Protein AF-A0A1F6ZBA6-F1 (afdb_monomer_lite)

Sequence (208 aa):
MNKCVISIFTILFILVTFATPHIEAQAGGYERKLYIDPQIPEFFEERESVRIIVELIDESGIVLEGTKEERREQLNKIDDWFKPEVDKIVSNYESDEGIDITKKRSRGFGAIVTEEGFWKLANDSRISAIHYDAPTYGLNNLTSEEINTTTNVTYVSNEISAEPVEFVSDPKTSKTLITIIIPVVLLILIILIIIVIKLTKTRESKKR

Structure (mmCIF, N/CA/C/O backbone):
data_AF-A0A1F6ZBA6-F1
#
_entry.id   AF-A0A1F6Z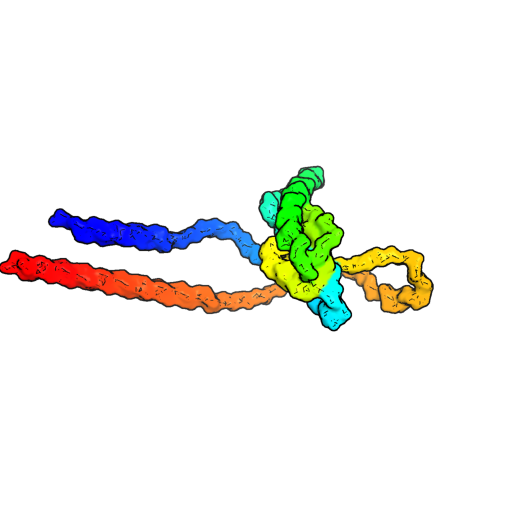BA6-F1
#
loop_
_atom_site.group_PDB
_atom_site.id
_atom_site.type_symbol
_atom_site.label_atom_id
_atom_site.label_alt_id
_atom_site.label_comp_id
_atom_site.label_asym_id
_atom_site.label_entity_id
_atom_site.label_seq_id
_atom_site.pdbx_PDB_ins_code
_atom_site.Cartn_x
_atom_site.Cartn_y
_atom_site.Cartn_z
_atom_site.occupancy
_atom_site.B_iso_or_equiv
_atom_site.auth_seq_id
_atom_site.auth_comp_id
_atom_site.auth_asym_id
_atom_site.auth_atom_id
_atom_site.pdbx_PDB_model_num
ATOM 1 N N . MET A 1 1 ? -15.152 -48.897 41.895 1.00 48.44 1 MET A N 1
ATOM 2 C CA . MET A 1 1 ? -15.492 -47.619 41.235 1.00 48.44 1 MET A CA 1
ATOM 3 C C . MET A 1 1 ? -14.353 -46.632 41.472 1.00 48.44 1 MET A C 1
ATOM 5 O O . MET A 1 1 ? -13.913 -46.563 42.601 1.00 48.44 1 MET A O 1
ATOM 9 N N . ASN A 1 2 ? -13.776 -45.873 40.539 1.00 47.53 2 ASN A N 1
ATOM 10 C CA . ASN A 1 2 ? -13.844 -45.862 39.076 1.00 47.53 2 ASN A CA 1
ATOM 11 C C . ASN A 1 2 ? -12.687 -44.978 38.523 1.00 47.53 2 ASN A C 1
ATOM 13 O O . ASN A 1 2 ? -12.921 -44.019 37.798 1.00 47.53 2 ASN A O 1
ATOM 17 N N . LYS A 1 3 ? -11.414 -45.296 38.832 1.00 48.28 3 LYS A N 1
ATOM 18 C CA . LYS A 1 3 ? -10.244 -44.570 38.264 1.00 48.28 3 LYS A CA 1
ATOM 19 C C . LYS A 1 3 ? -10.228 -44.566 36.722 1.00 48.28 3 LYS A C 1
ATOM 21 O O . LYS A 1 3 ? -9.737 -43.638 36.101 1.00 48.28 3 LYS A O 1
ATOM 26 N N . CYS A 1 4 ? -10.833 -45.586 36.112 1.00 51.44 4 CYS A N 1
ATOM 27 C CA . CYS A 1 4 ? -10.943 -45.733 34.661 1.00 51.44 4 CYS A CA 1
ATOM 28 C C . CYS A 1 4 ? -12.050 -44.853 34.041 1.00 51.44 4 CYS A C 1
ATOM 30 O O . CYS A 1 4 ? -11.907 -44.423 32.907 1.00 51.44 4 CYS A O 1
ATOM 32 N N . VAL A 1 5 ? -13.117 -44.526 34.784 1.00 53.97 5 VAL A N 1
ATOM 33 C CA . VAL A 1 5 ? -14.186 -43.636 34.280 1.00 53.97 5 VAL A CA 1
ATOM 34 C C . VAL A 1 5 ? -13.742 -42.178 34.356 1.00 53.97 5 VAL A C 1
ATOM 36 O O . VAL A 1 5 ? -13.960 -41.430 33.413 1.00 53.97 5 VAL A O 1
ATOM 39 N N . ILE A 1 6 ? -13.023 -41.802 35.420 1.00 56.31 6 ILE A N 1
ATOM 40 C CA . ILE A 1 6 ? -12.463 -40.450 35.571 1.00 56.31 6 ILE A CA 1
ATOM 41 C C . ILE A 1 6 ? -11.480 -40.134 34.428 1.00 56.31 6 ILE A C 1
ATOM 43 O O . ILE A 1 6 ? -11.520 -39.038 33.883 1.00 56.31 6 ILE A O 1
ATOM 47 N N . SER A 1 7 ? -10.676 -41.115 33.994 1.00 55.25 7 SER A N 1
ATOM 48 C CA . SER A 1 7 ? -9.716 -40.941 32.890 1.00 55.25 7 SER A CA 1
ATOM 49 C C . SER A 1 7 ? -10.358 -40.783 31.505 1.00 55.25 7 SER A C 1
ATOM 51 O O . SER A 1 7 ? -9.734 -40.213 30.618 1.00 55.25 7 SER A O 1
ATOM 53 N N . ILE A 1 8 ? -11.568 -41.307 31.288 1.00 58.75 8 ILE A N 1
ATOM 54 C CA . ILE A 1 8 ? -12.285 -41.152 30.011 1.00 58.75 8 ILE A CA 1
ATOM 55 C C . ILE A 1 8 ? -12.957 -39.777 29.955 1.00 58.75 8 ILE A C 1
ATOM 57 O O . ILE A 1 8 ? -12.926 -39.121 28.918 1.00 58.75 8 ILE A O 1
ATOM 61 N N . PHE A 1 9 ? -13.495 -39.302 31.083 1.00 55.28 9 PHE A N 1
ATOM 62 C CA . PHE A 1 9 ? -14.093 -37.969 31.168 1.00 55.28 9 PHE A CA 1
ATOM 63 C C . PHE A 1 9 ? -13.067 -36.844 30.980 1.00 55.28 9 PHE A C 1
ATOM 65 O O . PHE A 1 9 ? -13.390 -35.851 30.337 1.00 55.28 9 PHE A O 1
ATOM 72 N N . THR A 1 10 ? -11.828 -36.997 31.459 1.00 59.16 10 THR A N 1
ATOM 73 C CA . THR A 1 10 ? -10.775 -35.989 31.241 1.00 59.16 10 THR A CA 1
ATOM 74 C C . THR A 1 10 ? -10.314 -35.914 29.786 1.00 59.16 10 THR A C 1
ATOM 76 O O . THR A 1 10 ? -10.112 -34.817 29.276 1.00 59.16 10 THR A O 1
ATOM 79 N N . ILE A 1 11 ? -10.209 -37.047 29.085 1.00 59.22 11 ILE A N 1
ATOM 80 C CA . ILE A 1 11 ? -9.875 -37.061 27.648 1.00 59.22 11 ILE A CA 1
ATOM 81 C C . ILE A 1 11 ? -11.017 -36.443 26.825 1.00 59.22 11 ILE A C 1
ATOM 83 O O . ILE A 1 11 ? -10.762 -35.687 25.890 1.00 59.22 11 ILE A O 1
ATOM 87 N N . LEU A 1 12 ? -12.273 -36.700 27.208 1.00 52.28 12 LEU A N 1
ATOM 88 C CA . LEU A 1 12 ? -13.437 -36.106 26.551 1.00 52.28 12 LEU A CA 1
ATOM 89 C C . LEU A 1 12 ? -13.502 -34.583 26.760 1.00 52.28 12 LEU A C 1
ATOM 91 O O . LEU A 1 12 ? -13.836 -33.858 25.830 1.00 52.28 12 LEU A O 1
ATOM 95 N N . PHE A 1 13 ? -13.131 -34.087 27.945 1.00 54.47 13 PHE A N 1
ATOM 96 C CA . PHE A 1 13 ? -13.122 -32.649 28.238 1.00 54.47 13 PHE A CA 1
ATOM 97 C C . PHE A 1 13 ? -12.059 -31.892 27.423 1.00 54.47 13 PHE A C 1
ATOM 99 O O . PHE A 1 13 ? -12.339 -30.806 26.926 1.00 54.47 13 PHE A O 1
ATOM 106 N N . ILE A 1 14 ? -10.881 -32.496 27.207 1.00 57.09 14 ILE A N 1
ATOM 107 C CA . ILE A 1 14 ? -9.821 -31.922 26.357 1.00 57.09 14 ILE A CA 1
ATOM 108 C C . ILE A 1 14 ? -10.264 -31.884 24.884 1.00 57.09 14 ILE A C 1
ATOM 110 O O . ILE A 1 14 ? -10.014 -30.903 24.188 1.00 57.09 14 ILE A O 1
ATOM 114 N N . LEU A 1 15 ? -10.976 -32.910 24.407 1.00 49.94 15 LEU A N 1
ATOM 115 C CA . LEU A 1 15 ? -11.507 -32.944 23.039 1.00 49.94 15 LEU A CA 1
ATOM 116 C C . LEU A 1 15 ? -12.603 -31.896 22.791 1.00 49.94 15 LEU A C 1
ATOM 118 O O . LEU A 1 15 ? -12.653 -31.324 21.706 1.00 49.94 15 LEU A O 1
ATOM 122 N N . VAL A 1 16 ? -13.443 -31.598 23.788 1.00 53.31 16 VAL A N 1
ATOM 123 C CA . VAL A 1 16 ? -14.488 -30.565 23.663 1.00 53.31 16 VAL A CA 1
ATOM 124 C C . VAL A 1 16 ? -13.890 -29.152 23.622 1.00 53.31 16 VAL A C 1
ATOM 126 O O . VAL A 1 16 ? -14.398 -28.314 22.882 1.00 53.31 16 VAL A O 1
ATOM 129 N N . THR A 1 17 ? -12.774 -28.886 24.313 1.00 53.50 17 THR A N 1
ATOM 130 C CA . THR A 1 17 ? -12.103 -27.569 24.250 1.00 53.50 17 THR A CA 1
ATOM 131 C C . THR A 1 17 ? -11.435 -27.259 22.908 1.00 53.50 17 THR A C 1
ATOM 133 O O . THR A 1 17 ? -11.277 -26.089 22.582 1.00 53.50 17 THR A O 1
ATOM 136 N N . PHE A 1 18 ? -11.085 -28.266 22.099 1.00 50.34 18 PHE A N 1
ATOM 137 C CA . PHE A 1 18 ? -10.576 -28.045 20.733 1.00 50.34 18 PHE A CA 1
ATOM 138 C C . PHE A 1 18 ? -11.683 -27.992 19.667 1.00 50.34 18 PHE A C 1
ATOM 140 O O . PHE A 1 18 ? -11.401 -27.689 18.511 1.00 50.34 18 PHE A O 1
ATOM 147 N N . ALA A 1 19 ? -12.934 -28.283 20.037 1.00 46.03 19 ALA A N 1
ATOM 148 C CA . ALA A 1 19 ? -14.072 -28.308 19.120 1.00 46.03 19 ALA A CA 1
ATOM 149 C C . ALA A 1 19 ? -14.971 -27.067 19.221 1.00 46.03 19 ALA A C 1
ATOM 151 O O . ALA A 1 19 ? -15.971 -26.989 18.509 1.00 46.03 19 ALA A O 1
ATOM 152 N N . THR A 1 20 ? -14.647 -26.091 20.074 1.00 51.50 20 THR A N 1
ATOM 153 C CA . THR A 1 20 ? -15.249 -24.763 19.952 1.00 51.50 20 THR A CA 1
ATOM 154 C C . THR A 1 20 ? -14.581 -24.063 18.771 1.00 51.50 20 THR A C 1
ATOM 156 O O . THR A 1 20 ? -13.400 -23.723 18.895 1.00 51.50 20 THR A O 1
ATOM 159 N N . PRO A 1 21 ? -15.268 -23.838 17.632 1.00 47.78 21 PRO A N 1
ATOM 160 C CA . PRO A 1 21 ? -14.765 -22.874 16.670 1.00 47.78 21 PRO A CA 1
ATOM 161 C C . PRO A 1 21 ? -14.582 -21.570 17.440 1.00 47.78 21 PRO A C 1
ATOM 163 O O . PRO A 1 21 ? -15.489 -21.136 18.156 1.00 47.78 21 PRO A O 1
ATOM 166 N N . HIS A 1 22 ? -13.389 -20.991 17.360 1.00 40.56 22 HIS A N 1
ATOM 167 C CA . HIS A 1 22 ? -13.183 -19.623 17.791 1.00 40.56 22 HIS A CA 1
ATOM 168 C C . HIS A 1 22 ? -14.201 -18.809 16.990 1.00 40.56 22 HIS A C 1
ATOM 170 O O . HIS A 1 22 ? -14.081 -18.689 15.773 1.00 40.56 22 HIS A O 1
ATOM 176 N N . ILE A 1 23 ? -15.281 -18.370 17.638 1.00 44.50 23 ILE A N 1
ATOM 177 C CA . ILE A 1 23 ? -16.206 -17.422 17.034 1.00 44.50 23 ILE A CA 1
ATOM 178 C C . ILE A 1 23 ? -15.420 -16.116 17.025 1.00 44.50 23 ILE A C 1
ATOM 180 O O . ILE A 1 23 ? -15.475 -15.338 17.976 1.00 44.50 23 ILE A O 1
ATOM 184 N N . GLU A 1 24 ? -14.592 -15.936 15.997 1.00 46.06 24 GLU A N 1
ATOM 185 C CA . GLU A 1 24 ? -14.208 -14.608 15.553 1.00 46.06 24 GLU A CA 1
ATOM 186 C C . GLU A 1 24 ? -15.516 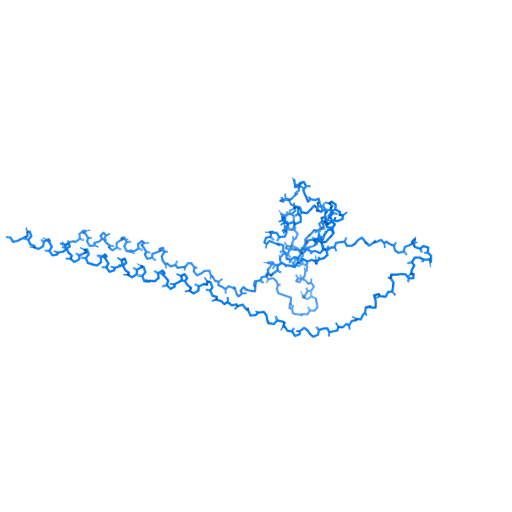-13.862 15.334 1.00 46.06 24 GLU A C 1
ATOM 188 O O . GLU A 1 24 ? -16.404 -14.318 14.605 1.00 46.06 24 GLU A O 1
ATOM 193 N N . ALA A 1 25 ? -15.674 -12.760 16.061 1.00 40.31 25 ALA A N 1
ATOM 194 C CA . ALA A 1 25 ? -16.747 -11.829 15.819 1.00 40.31 25 ALA A CA 1
ATOM 195 C C . ALA A 1 25 ? -16.717 -11.498 14.324 1.00 40.31 25 ALA A C 1
ATOM 197 O O . ALA A 1 25 ? -15.785 -10.852 13.850 1.00 40.31 25 ALA A O 1
ATOM 198 N N . GLN A 1 26 ? -17.717 -11.972 13.581 1.00 37.94 26 GLN A N 1
ATOM 199 C CA . GLN A 1 26 ? -17.967 -11.497 12.233 1.00 37.94 26 GLN A CA 1
ATOM 200 C C . GLN A 1 26 ? -18.427 -10.043 12.358 1.00 37.94 26 GLN A C 1
ATOM 202 O O . GLN A 1 26 ? -19.619 -9.742 12.383 1.00 37.94 26 GLN A O 1
ATOM 207 N N . ALA A 1 27 ? -17.461 -9.128 12.475 1.00 43.94 27 ALA A N 1
ATOM 208 C CA . ALA A 1 27 ? -17.619 -7.801 11.915 1.00 43.94 27 ALA A CA 1
ATOM 209 C C . ALA A 1 27 ? -18.015 -8.032 10.455 1.00 43.94 27 ALA A C 1
ATOM 211 O O . ALA A 1 27 ? -17.322 -8.774 9.762 1.00 43.94 27 ALA A O 1
ATOM 212 N N . GLY A 1 28 ? -19.173 -7.513 10.037 1.00 38.00 28 GLY A N 1
ATOM 213 C CA . GLY A 1 28 ? -19.717 -7.704 8.694 1.00 38.00 28 GLY A CA 1
ATOM 214 C C . GLY A 1 28 ? -18.658 -7.381 7.648 1.00 38.00 28 GLY A C 1
ATOM 215 O O . GLY A 1 28 ? -18.393 -6.215 7.360 1.00 38.00 28 GLY A O 1
ATOM 216 N N . GLY A 1 29 ? -18.004 -8.430 7.156 1.00 38.59 29 GLY A N 1
ATOM 217 C CA . GLY A 1 29 ? -16.864 -8.334 6.270 1.00 38.59 29 GLY A CA 1
ATOM 218 C C . GLY A 1 29 ? -17.376 -8.021 4.885 1.00 38.59 29 GLY A C 1
ATOM 219 O O . GLY A 1 29 ? -17.666 -8.929 4.112 1.00 38.59 29 GLY A O 1
ATOM 220 N N . TYR A 1 30 ? -17.501 -6.736 4.569 1.00 48.25 30 TYR A N 1
ATOM 221 C CA . TYR A 1 30 ? -17.354 -6.333 3.182 1.00 48.25 30 TYR A CA 1
ATOM 222 C C . TYR A 1 30 ? -15.959 -6.797 2.773 1.00 48.25 30 TYR A C 1
ATOM 224 O O . TYR A 1 30 ? -14.964 -6.281 3.285 1.00 48.25 30 TYR A O 1
ATOM 232 N N . GLU A 1 31 ? -15.891 -7.833 1.938 1.00 57.38 31 GLU A N 1
ATOM 233 C CA . GLU A 1 31 ? -14.649 -8.281 1.322 1.00 57.38 31 GLU A CA 1
ATOM 234 C C . GLU A 1 31 ? -14.100 -7.084 0.541 1.00 57.38 31 GLU A C 1
ATOM 236 O O . GLU A 1 31 ? -14.627 -6.706 -0.509 1.00 57.38 31 GLU A O 1
ATOM 241 N N . ARG A 1 32 ? -13.120 -6.387 1.128 1.00 68.88 32 ARG A N 1
ATOM 242 C CA . ARG A 1 32 ? -12.522 -5.213 0.499 1.00 68.88 32 ARG A CA 1
ATOM 243 C C . ARG A 1 32 ? -11.685 -5.721 -0.663 1.00 68.88 32 ARG A C 1
ATOM 245 O O . ARG A 1 32 ? -10.620 -6.296 -0.466 1.00 68.88 32 ARG A O 1
ATOM 252 N N . LYS A 1 33 ? -12.210 -5.552 -1.872 1.00 86.44 33 LYS A N 1
ATOM 253 C CA . LYS A 1 33 ? -11.527 -5.933 -3.101 1.00 86.44 33 LYS A CA 1
ATOM 254 C C . LYS A 1 33 ? -10.485 -4.871 -3.444 1.00 86.44 33 LYS A C 1
ATOM 256 O O . LYS A 1 33 ? -10.832 -3.697 -3.552 1.00 86.44 33 LYS A O 1
ATOM 261 N N . LEU A 1 34 ? -9.243 -5.305 -3.647 1.00 92.88 34 LEU A N 1
ATOM 262 C CA . LEU A 1 34 ? -8.176 -4.470 -4.189 1.00 92.88 34 LEU A CA 1
ATOM 263 C C . LEU A 1 34 ? -8.613 -3.864 -5.531 1.00 92.88 34 LEU A C 1
ATOM 265 O O . LEU A 1 34 ? -9.054 -4.585 -6.432 1.00 92.88 34 LEU A O 1
ATOM 269 N N . TYR A 1 35 ? -8.463 -2.549 -5.663 1.00 95.06 35 TYR A N 1
ATOM 270 C CA . TYR A 1 35 ? -8.621 -1.850 -6.933 1.00 95.06 35 TYR A CA 1
ATOM 271 C C . TYR A 1 35 ? -7.268 -1.712 -7.645 1.00 95.06 35 TYR A C 1
ATOM 273 O O . TYR A 1 35 ? -6.268 -1.347 -7.033 1.00 95.06 35 TYR A O 1
ATOM 281 N N . ILE A 1 36 ? -7.233 -1.9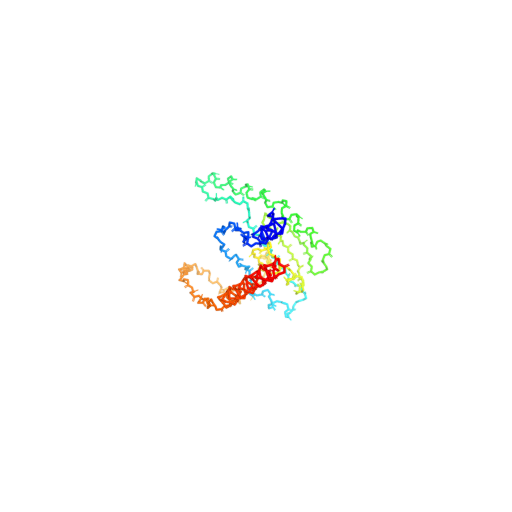82 -8.948 1.00 95.44 36 ILE A N 1
ATOM 282 C CA . ILE A 1 36 ? -6.049 -1.819 -9.797 1.00 95.44 36 ILE A CA 1
ATOM 283 C C . ILE A 1 36 ? -6.493 -1.101 -11.065 1.00 95.44 36 ILE A C 1
ATOM 285 O O . ILE A 1 36 ? -7.435 -1.555 -11.720 1.00 95.44 36 ILE A O 1
ATOM 289 N N . ASP A 1 37 ? -5.803 -0.021 -11.435 1.00 93.44 37 ASP A N 1
ATOM 290 C CA . ASP A 1 37 ? -6.028 0.611 -12.735 1.00 93.44 37 ASP A CA 1
ATOM 291 C C . ASP A 1 37 ? -5.692 -0.377 -13.870 1.00 93.44 37 ASP A C 1
ATOM 293 O O . ASP A 1 37 ? -4.561 -0.870 -13.947 1.00 93.44 37 ASP A O 1
ATOM 297 N N . PRO A 1 38 ? -6.637 -0.651 -14.790 1.00 91.88 38 PRO A N 1
ATOM 298 C CA . PRO A 1 38 ? -6.499 -1.725 -15.777 1.00 91.88 38 PRO A CA 1
ATOM 299 C C . PRO A 1 38 ? -5.371 -1.492 -16.789 1.00 91.88 38 PRO A C 1
ATOM 301 O O . PRO A 1 38 ? -4.921 -2.440 -17.418 1.00 91.88 38 PRO A O 1
ATOM 304 N N . GLN A 1 39 ? -4.895 -0.253 -16.925 1.00 91.62 39 GLN A N 1
ATOM 305 C CA . GLN A 1 39 ? -3.813 0.113 -17.841 1.00 91.62 39 GLN A CA 1
ATOM 306 C C . GLN A 1 39 ? -2.423 -0.248 -17.299 1.00 91.62 39 GLN A C 1
ATOM 308 O O . GLN A 1 39 ? -1.467 -0.314 -18.064 1.00 91.62 39 GLN A O 1
ATOM 313 N N . ILE A 1 40 ? -2.277 -0.465 -15.984 1.00 91.38 40 ILE A N 1
ATOM 314 C CA . ILE A 1 40 ? -0.961 -0.723 -15.381 1.00 91.38 40 ILE A CA 1
ATOM 315 C C . ILE A 1 40 ? -0.330 -2.014 -15.927 1.00 91.38 40 ILE A C 1
ATOM 317 O O . ILE A 1 40 ? 0.822 -1.937 -16.352 1.00 91.38 40 ILE A O 1
ATOM 321 N N . PRO A 1 41 ? -1.040 -3.164 -15.977 1.00 91.88 41 PRO A N 1
ATOM 322 C CA . PRO A 1 41 ? -0.500 -4.376 -16.591 1.00 91.88 41 PRO A CA 1
ATOM 323 C C . PRO A 1 41 ? -0.082 -4.174 -18.052 1.00 91.88 41 PRO A C 1
ATOM 325 O O . PRO A 1 41 ? 0.985 -4.633 -18.444 1.00 91.88 41 PRO A O 1
ATOM 328 N N . GLU A 1 42 ? -0.880 -3.437 -18.832 1.00 91.50 42 GLU A N 1
ATOM 329 C CA . GLU A 1 42 ? -0.604 -3.169 -20.251 1.00 91.50 42 GLU A CA 1
ATOM 330 C C . GLU A 1 42 ? 0.695 -2.368 -20.437 1.00 91.50 42 GLU A C 1
ATOM 332 O O . GLU A 1 42 ? 1.458 -2.613 -21.368 1.00 91.50 42 GLU A O 1
ATOM 337 N N . PHE A 1 43 ? 1.016 -1.447 -19.523 1.00 91.06 43 PHE A N 1
ATOM 338 C CA . PHE A 1 43 ? 2.250 -0.666 -19.623 1.00 91.06 43 PHE A CA 1
ATOM 339 C C . PHE A 1 43 ? 3.530 -1.492 -19.459 1.00 91.06 43 PHE A C 1
ATOM 341 O O . PHE A 1 43 ? 4.572 -1.054 -19.949 1.00 91.06 43 PHE A O 1
ATOM 348 N N . PHE A 1 44 ? 3.477 -2.663 -18.819 1.00 92.12 44 PHE A N 1
ATOM 349 C CA . PHE A 1 44 ? 4.645 -3.541 -18.703 1.00 92.12 44 PHE A CA 1
ATOM 350 C C . PHE A 1 44 ? 4.987 -4.268 -20.009 1.00 92.12 44 PHE A C 1
ATOM 352 O O . PHE A 1 44 ? 6.116 -4.725 -20.166 1.00 92.12 44 PHE A O 1
ATOM 359 N N . GLU A 1 45 ? 4.071 -4.312 -20.984 1.00 92.44 45 GLU A N 1
ATOM 360 C CA . GLU A 1 45 ? 4.375 -4.842 -22.320 1.00 92.44 45 GLU A CA 1
ATOM 361 C C . GLU A 1 45 ? 5.376 -3.951 -23.076 1.00 92.44 45 GLU A C 1
ATOM 363 O O . GLU A 1 45 ? 6.151 -4.431 -23.903 1.00 92.44 45 GLU A O 1
ATOM 368 N N . GLU A 1 46 ? 5.384 -2.649 -22.772 1.00 90.69 46 GLU A N 1
ATOM 369 C CA . GLU A 1 46 ? 6.199 -1.644 -23.463 1.00 90.69 46 GLU A CA 1
ATOM 370 C C . GLU A 1 46 ? 7.321 -1.055 -22.595 1.00 90.69 46 GLU A C 1
ATOM 372 O O . GLU A 1 46 ? 8.230 -0.402 -23.118 1.00 90.69 46 GLU A O 1
ATOM 377 N N . ARG A 1 47 ? 7.250 -1.210 -21.267 1.00 89.69 47 ARG A N 1
ATOM 378 C CA . ARG A 1 47 ? 8.123 -0.513 -20.312 1.00 89.69 47 ARG A CA 1
ATOM 379 C C . ARG A 1 47 ? 8.623 -1.459 -19.231 1.00 89.69 47 ARG A C 1
ATOM 381 O O . ARG A 1 47 ? 7.855 -2.195 -18.631 1.00 89.69 47 ARG A O 1
ATOM 388 N N . GLU A 1 48 ? 9.905 -1.340 -18.896 1.00 91.69 48 GLU A N 1
ATOM 389 C CA . GLU A 1 48 ? 10.519 -2.109 -17.801 1.00 91.69 48 GLU A CA 1
ATOM 390 C C . GLU A 1 48 ? 10.014 -1.678 -16.414 1.00 91.69 48 GLU A C 1
ATOM 392 O O . GLU A 1 48 ? 10.059 -2.452 -15.459 1.00 91.69 48 GLU A O 1
ATOM 397 N N . SER A 1 49 ? 9.538 -0.434 -16.289 1.00 93.81 49 SER A N 1
ATOM 398 C CA . SER A 1 49 ? 8.982 0.088 -15.043 1.00 93.81 49 SER A CA 1
ATOM 399 C C . SER A 1 49 ? 7.837 1.070 -15.270 1.00 93.81 49 SER A C 1
ATOM 401 O O . SER A 1 49 ? 7.764 1.775 -16.283 1.00 93.81 49 SER A O 1
ATOM 403 N N . VAL A 1 50 ? 6.931 1.126 -14.295 1.00 93.56 50 VAL A N 1
ATOM 404 C CA . VAL A 1 50 ? 5.720 1.947 -14.321 1.00 93.56 50 VAL A CA 1
ATOM 405 C C . VAL A 1 50 ? 5.622 2.738 -13.025 1.00 93.56 50 VAL A C 1
ATOM 407 O O . VAL A 1 50 ? 5.888 2.226 -11.939 1.00 93.56 50 VAL A O 1
ATOM 410 N N . ARG A 1 51 ? 5.237 4.013 -13.130 1.00 95.00 51 ARG A N 1
ATOM 411 C CA . ARG A 1 51 ? 4.976 4.848 -11.958 1.00 95.00 51 ARG A CA 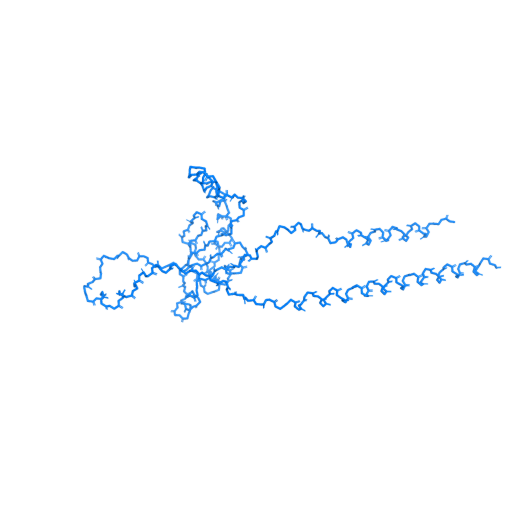1
ATOM 412 C C . ARG A 1 51 ? 3.541 4.655 -11.485 1.00 95.00 51 ARG A C 1
ATOM 414 O O . ARG A 1 51 ? 2.605 4.770 -12.276 1.00 95.00 51 ARG A O 1
ATOM 421 N N . ILE A 1 52 ? 3.383 4.408 -10.193 1.00 95.88 52 ILE A N 1
ATOM 422 C CA . ILE A 1 52 ? 2.102 4.126 -9.556 1.00 95.88 52 ILE A CA 1
ATOM 423 C C . ILE A 1 52 ? 1.916 4.936 -8.271 1.00 95.88 52 ILE A C 1
ATOM 425 O O . ILE A 1 52 ? 2.878 5.390 -7.644 1.00 95.88 52 ILE A O 1
ATOM 429 N N . ILE A 1 53 ? 0.661 5.078 -7.860 1.00 96.56 53 ILE A N 1
ATOM 430 C CA . ILE A 1 53 ? 0.248 5.528 -6.533 1.00 96.56 53 ILE A CA 1
ATOM 431 C C . ILE A 1 53 ? -0.418 4.348 -5.839 1.00 96.56 53 ILE A C 1
ATOM 433 O O . ILE A 1 53 ? -1.375 3.778 -6.349 1.00 96.56 53 ILE A O 1
ATOM 437 N N . VAL A 1 54 ? 0.079 4.012 -4.661 1.00 96.94 54 VAL A N 1
ATOM 438 C CA . VAL A 1 54 ? -0.469 2.988 -3.781 1.00 96.94 54 VAL A CA 1
ATOM 439 C C . VAL A 1 54 ? -1.279 3.672 -2.689 1.00 96.94 54 VAL A C 1
ATOM 441 O O . VAL A 1 54 ? -0.773 4.580 -2.022 1.00 96.94 54 VAL A O 1
ATOM 444 N N . GLU A 1 55 ? -2.510 3.215 -2.480 1.00 96.31 55 GLU A N 1
ATOM 445 C CA . GLU A 1 55 ? -3.356 3.595 -1.350 1.00 96.31 55 GLU A CA 1
ATOM 446 C C . GLU A 1 55 ? -3.500 2.435 -0.366 1.00 96.31 55 GLU A C 1
ATOM 448 O O . GLU A 1 55 ? -3.568 1.265 -0.743 1.00 96.31 55 GLU A O 1
ATOM 453 N N . LEU A 1 56 ? -3.537 2.766 0.920 1.00 95.75 56 LEU A N 1
ATOM 454 C CA . LEU A 1 56 ? -3.652 1.802 2.005 1.00 95.75 56 LEU A CA 1
ATOM 455 C C . LEU A 1 56 ? -5.102 1.643 2.459 1.00 95.75 56 LEU A C 1
ATOM 457 O O . LEU A 1 56 ? -5.956 2.510 2.249 1.00 95.75 56 LEU A O 1
ATOM 461 N N . ILE A 1 57 ? -5.385 0.519 3.103 1.00 93.44 57 ILE A N 1
ATOM 462 C CA . ILE A 1 57 ? -6.672 0.257 3.743 1.00 93.44 57 ILE A CA 1
ATOM 463 C C . ILE A 1 57 ? -6.827 1.150 4.985 1.00 93.44 57 ILE A C 1
ATOM 465 O O . ILE A 1 57 ? -5.937 1.227 5.828 1.00 93.44 57 ILE A O 1
ATOM 469 N N . ASP A 1 58 ? -7.985 1.806 5.113 1.00 92.50 58 ASP A N 1
ATOM 470 C CA . ASP A 1 58 ? -8.363 2.527 6.334 1.00 92.50 58 ASP A CA 1
ATOM 471 C C . ASP A 1 58 ? -8.910 1.553 7.388 1.00 92.50 58 ASP A C 1
ATOM 473 O O . ASP A 1 58 ? -10.000 0.982 7.235 1.00 92.50 58 ASP A O 1
ATOM 477 N N . GLU A 1 59 ? -8.142 1.363 8.456 1.00 92.56 59 GLU A N 1
ATOM 478 C CA . GLU A 1 59 ? -8.516 0.575 9.635 1.00 92.56 59 GLU A CA 1
ATOM 479 C C . GLU A 1 59 ? -8.604 1.441 10.901 1.00 92.56 59 GLU A C 1
ATOM 481 O O . GLU A 1 59 ? -8.677 0.920 12.013 1.00 92.56 59 GLU A O 1
ATOM 486 N N . SER A 1 60 ? -8.649 2.770 10.754 1.00 89.94 60 SER A N 1
ATOM 487 C CA . SER A 1 60 ? -8.710 3.707 11.884 1.00 89.94 60 SER A CA 1
ATOM 488 C C . SER A 1 60 ? -9.991 3.569 12.718 1.00 89.94 60 SER A C 1
ATOM 490 O O . SER A 1 60 ? -10.038 3.999 13.872 1.00 89.94 60 SER A O 1
ATOM 492 N N . GLY A 1 61 ? -11.052 3.001 12.132 1.00 90.50 61 GLY A N 1
ATOM 493 C CA . GLY A 1 61 ? -12.379 2.912 12.742 1.00 90.50 61 GLY A CA 1
ATOM 494 C C . GLY A 1 61 ? -13.082 4.267 12.889 1.00 90.50 61 GLY A C 1
ATOM 495 O O . GLY A 1 61 ? -14.108 4.351 13.566 1.00 90.50 61 GLY A O 1
ATOM 496 N N . ILE A 1 62 ? -12.545 5.333 12.285 1.00 87.12 62 ILE A N 1
ATOM 497 C CA . ILE A 1 62 ? -13.106 6.683 12.363 1.00 87.12 62 ILE A CA 1
ATOM 498 C C . ILE A 1 62 ? -14.200 6.828 11.305 1.00 87.12 62 ILE A C 1
ATOM 500 O O . ILE A 1 62 ? -13.945 6.765 10.105 1.00 87.12 62 ILE A O 1
ATOM 504 N N . VAL A 1 63 ? -15.429 7.067 11.754 1.00 90.94 63 VAL A N 1
ATOM 505 C CA . VAL A 1 63 ? -16.566 7.336 10.867 1.00 90.94 63 VAL A CA 1
ATOM 506 C C . VAL A 1 63 ? -16.695 8.845 10.655 1.00 90.94 63 VAL A C 1
ATOM 508 O O . VAL A 1 63 ? -16.637 9.616 11.614 1.00 90.94 63 VAL A O 1
ATOM 511 N N . LEU A 1 64 ? -16.850 9.271 9.398 1.00 89.06 64 LEU A N 1
ATOM 512 C CA . LEU A 1 64 ? -17.013 10.680 9.037 1.00 89.06 64 LEU A CA 1
ATOM 513 C C . LEU A 1 64 ? -18.465 11.134 9.233 1.00 89.06 64 LEU A C 1
ATOM 515 O O . LEU A 1 64 ? -19.302 10.970 8.346 1.00 89.06 64 LEU A O 1
ATOM 519 N N . GLU A 1 65 ? -18.757 11.749 10.375 1.00 91.00 65 GLU A N 1
ATOM 520 C CA . GLU A 1 65 ? -20.107 12.178 10.764 1.00 91.00 65 GLU A CA 1
ATOM 521 C C . GLU A 1 65 ? -20.115 13.583 11.379 1.00 91.00 65 GLU A C 1
ATOM 523 O O . GLU A 1 65 ? -19.085 14.105 11.800 1.00 91.00 65 GLU A O 1
ATOM 528 N N . GLY A 1 66 ? -21.298 14.203 11.431 1.00 93.12 66 GLY A N 1
ATOM 529 C CA . GLY A 1 66 ? -21.495 15.528 12.023 1.00 93.12 66 GLY A CA 1
ATOM 530 C C . GLY A 1 66 ? -21.362 16.689 11.033 1.00 93.12 66 GLY A C 1
ATOM 531 O O . GLY A 1 66 ? -21.579 16.543 9.819 1.00 93.12 66 GLY A O 1
ATOM 532 N N . THR A 1 67 ? -21.055 17.858 11.588 1.00 95.81 67 THR A N 1
ATOM 533 C CA . THR A 1 67 ? -20.841 19.142 10.908 1.00 95.81 67 THR A CA 1
ATOM 534 C C . THR A 1 67 ? -19.563 19.142 10.063 1.00 95.81 67 THR A C 1
ATOM 536 O O . THR A 1 67 ? -18.745 18.223 10.111 1.00 95.81 67 THR A O 1
ATOM 539 N N . LYS A 1 68 ? -19.374 20.181 9.243 1.00 94.62 68 LYS A N 1
ATOM 540 C CA . LYS A 1 68 ? -18.192 20.310 8.377 1.00 94.62 68 LYS A CA 1
ATOM 541 C C . LYS A 1 68 ? -16.897 20.366 9.194 1.00 94.62 68 LYS A C 1
ATOM 543 O O . LYS A 1 68 ? -15.896 19.767 8.807 1.00 94.62 68 LYS A O 1
ATOM 548 N N . GLU A 1 69 ? -16.924 21.091 10.303 1.00 95.25 69 GLU A N 1
ATOM 549 C CA . GLU A 1 69 ? -15.803 21.286 11.214 1.00 95.25 69 GLU A CA 1
ATOM 550 C C . GLU A 1 69 ? -15.434 19.969 11.909 1.00 95.25 69 GLU A C 1
ATOM 552 O O . GLU A 1 69 ? -14.266 19.583 11.892 1.00 95.25 69 GLU A O 1
ATOM 557 N N . GLU A 1 70 ? -16.427 19.223 12.402 1.00 92.06 70 GLU A N 1
ATOM 558 C CA . GLU A 1 70 ? -16.226 17.903 13.020 1.00 92.06 70 GLU A CA 1
ATOM 559 C C . GLU A 1 70 ? -15.638 16.894 12.027 1.00 92.06 70 GLU A C 1
ATOM 561 O O . GLU A 1 70 ? -14.654 16.218 12.336 1.00 92.06 70 GLU A O 1
ATOM 566 N N . ARG A 1 71 ? -16.156 16.849 10.792 1.00 92.12 71 ARG A N 1
ATOM 567 C CA . ARG A 1 71 ? -15.598 15.983 9.740 1.00 92.12 71 ARG A CA 1
ATOM 568 C C . ARG A 1 71 ? -14.166 16.348 9.377 1.00 92.12 71 ARG A C 1
ATOM 570 O O . ARG A 1 71 ? -13.360 15.467 9.096 1.00 92.12 71 ARG A O 1
ATOM 577 N N . ARG A 1 72 ? -13.820 17.638 9.381 1.00 93.75 72 ARG A N 1
ATOM 578 C CA . ARG A 1 72 ? -12.445 18.093 9.133 1.00 93.75 72 ARG A CA 1
ATOM 579 C C . ARG A 1 72 ? -11.499 17.644 10.247 1.00 93.75 72 ARG A C 1
ATOM 581 O O . ARG A 1 72 ? -10.381 17.230 9.953 1.00 93.75 72 ARG A O 1
ATOM 588 N N . GLU A 1 73 ? -11.930 17.694 11.504 1.00 94.62 73 GLU A N 1
ATOM 589 C CA . GLU A 1 73 ? -11.145 17.155 12.619 1.00 94.62 73 GLU A CA 1
ATOM 590 C C . GLU A 1 73 ? -10.996 15.631 12.539 1.00 94.62 73 GLU A C 1
ATOM 592 O O . GLU A 1 73 ? -9.906 15.113 12.773 1.00 94.62 73 GLU A O 1
ATOM 597 N N . GLN A 1 74 ? -12.057 14.909 12.168 1.00 92.75 74 GLN A N 1
ATOM 598 C CA . GLN A 1 74 ? -12.005 13.461 11.947 1.00 92.75 74 GLN A CA 1
ATOM 599 C C . GLN A 1 74 ? -11.041 13.093 10.811 1.00 92.75 74 GLN A C 1
ATOM 601 O O . GLN A 1 74 ? -10.230 12.189 10.982 1.00 92.75 74 GLN A O 1
ATOM 606 N N . LEU A 1 75 ? -11.055 13.829 9.695 1.00 92.31 75 LEU A N 1
ATOM 607 C CA . LEU A 1 75 ? -10.101 13.639 8.596 1.00 92.31 75 LEU A CA 1
ATOM 608 C C . LEU A 1 75 ? -8.651 13.847 9.041 1.00 92.31 75 LEU A C 1
ATOM 610 O O . LEU A 1 75 ? -7.801 13.031 8.705 1.00 92.31 75 LEU A O 1
ATOM 614 N N . ASN A 1 76 ? -8.372 14.881 9.839 1.00 94.56 76 ASN A N 1
ATOM 615 C CA . ASN A 1 76 ? -7.024 15.091 10.374 1.00 94.56 76 ASN A CA 1
ATOM 616 C C . ASN A 1 76 ? -6.575 13.914 11.256 1.00 94.56 76 ASN A C 1
ATOM 618 O O . ASN A 1 76 ? -5.427 13.494 11.170 1.00 94.56 76 ASN A O 1
ATOM 622 N N . LYS A 1 77 ? -7.479 13.353 12.073 1.00 93.19 77 LYS A N 1
ATOM 623 C CA . LYS A 1 77 ? -7.184 12.164 12.892 1.00 93.19 77 LYS A CA 1
ATOM 624 C C . LYS A 1 77 ? -6.908 10.927 12.036 1.00 93.19 77 LYS A C 1
ATOM 626 O O . LYS A 1 77 ? -6.012 10.162 12.375 1.00 93.19 77 LYS A O 1
ATOM 631 N N . ILE A 1 78 ? -7.651 10.744 10.943 1.00 92.50 78 ILE A N 1
ATOM 632 C CA . ILE A 1 78 ? -7.397 9.675 9.965 1.00 92.50 78 ILE A CA 1
ATOM 633 C C . ILE A 1 78 ? -6.004 9.853 9.352 1.00 92.50 78 ILE A C 1
ATOM 635 O O . ILE A 1 78 ? -5.209 8.918 9.346 1.00 92.50 78 ILE A O 1
ATOM 639 N N . ASP A 1 79 ? -5.672 11.060 8.894 1.00 92.94 79 ASP A N 1
ATOM 640 C CA . ASP A 1 79 ? -4.365 11.341 8.297 1.00 92.94 79 ASP A CA 1
ATOM 641 C C . ASP A 1 79 ? -3.216 11.152 9.309 1.00 92.94 79 ASP A C 1
ATOM 643 O O . ASP A 1 79 ? -2.151 10.647 8.956 1.00 92.94 79 ASP A O 1
ATOM 647 N N . ASP A 1 80 ? -3.423 11.509 10.580 1.00 95.12 80 ASP A N 1
ATOM 648 C CA . ASP A 1 80 ? -2.455 11.260 11.652 1.00 95.12 80 ASP A CA 1
ATOM 649 C C . ASP A 1 80 ? -2.287 9.767 11.962 1.00 95.12 80 ASP A C 1
ATOM 651 O O . ASP A 1 80 ? -1.169 9.334 12.244 1.00 95.12 80 ASP A O 1
ATOM 655 N N . TRP A 1 81 ? -3.362 8.979 11.870 1.00 95.81 81 TRP A N 1
ATOM 656 C CA . TRP A 1 81 ? -3.313 7.523 12.013 1.00 95.81 81 TRP A CA 1
ATOM 657 C C . TRP A 1 81 ? -2.531 6.861 10.871 1.00 95.81 81 TRP A C 1
ATOM 659 O O . TRP A 1 81 ? -1.729 5.964 11.121 1.00 95.81 81 TRP A O 1
ATOM 669 N N . PHE A 1 82 ? -2.690 7.339 9.632 1.00 95.75 82 PHE A N 1
ATOM 670 C CA . PHE A 1 82 ? -1.980 6.775 8.482 1.00 95.75 82 PHE A CA 1
ATOM 671 C C . PHE A 1 82 ? -0.470 7.026 8.504 1.00 95.75 82 PHE A C 1
ATOM 673 O O . PHE A 1 82 ? 0.272 6.192 7.993 1.00 95.75 82 PHE A O 1
ATOM 680 N N . LYS A 1 83 ? 0.015 8.140 9.072 1.00 94.50 83 LYS A N 1
ATOM 681 C CA . LYS A 1 83 ? 1.455 8.484 9.082 1.00 94.50 83 LYS A CA 1
ATOM 682 C C . LYS A 1 83 ? 2.366 7.318 9.512 1.00 94.50 83 LYS A C 1
ATOM 684 O O . LYS A 1 83 ? 3.221 6.932 8.713 1.00 94.50 83 LYS A O 1
ATOM 689 N N . PRO A 1 84 ? 2.206 6.732 10.717 1.00 96.25 84 PRO A N 1
ATOM 690 C CA . PRO A 1 84 ? 3.044 5.612 11.141 1.00 96.25 84 PRO A CA 1
ATOM 691 C C . PRO A 1 84 ? 2.817 4.335 10.317 1.00 96.25 84 PRO A C 1
ATOM 693 O O . PRO A 1 84 ? 3.761 3.569 10.126 1.00 96.25 84 PRO A O 1
ATOM 696 N N . GLU A 1 85 ? 1.607 4.097 9.801 1.00 95.69 85 GLU A N 1
ATOM 697 C CA . GLU A 1 85 ? 1.319 2.913 8.979 1.00 95.69 85 GLU A CA 1
ATOM 698 C C . GLU A 1 85 ? 1.978 2.998 7.598 1.00 95.69 85 GLU A C 1
ATOM 700 O O . GLU A 1 85 ? 2.576 2.026 7.136 1.00 95.69 85 GLU A O 1
ATOM 705 N N . VAL A 1 86 ? 1.968 4.177 6.969 1.00 96.12 86 VAL A N 1
ATOM 706 C CA . VAL A 1 86 ? 2.708 4.433 5.726 1.00 96.12 86 VAL A CA 1
ATOM 707 C C . VAL A 1 86 ? 4.198 4.198 5.946 1.00 96.12 86 VAL A C 1
ATOM 709 O O . VAL A 1 86 ? 4.824 3.504 5.148 1.00 96.12 86 VAL A O 1
ATOM 712 N N . ASP A 1 87 ? 4.768 4.721 7.034 1.00 96.06 87 ASP A N 1
ATOM 713 C CA . ASP A 1 87 ? 6.189 4.536 7.343 1.00 96.06 87 ASP A CA 1
ATOM 714 C C . ASP A 1 87 ? 6.559 3.060 7.522 1.00 96.06 87 ASP A C 1
ATOM 716 O O . ASP A 1 87 ? 7.575 2.608 6.993 1.00 96.06 87 ASP A O 1
ATOM 720 N N . LYS A 1 88 ? 5.711 2.300 8.219 1.00 95.31 88 LYS A N 1
ATOM 721 C CA . LYS A 1 88 ? 5.884 0.861 8.445 1.00 95.31 88 LYS A CA 1
ATOM 722 C C . LYS A 1 88 ? 5.777 0.040 7.162 1.00 95.31 88 LYS A C 1
ATOM 724 O O . LYS A 1 88 ? 6.474 -0.956 7.011 1.00 95.31 88 LYS A O 1
ATOM 729 N N . ILE A 1 89 ? 4.868 0.396 6.258 1.00 94.69 89 ILE A N 1
ATOM 730 C CA . ILE A 1 89 ? 4.715 -0.333 4.996 1.00 94.69 89 ILE A CA 1
ATOM 731 C C . ILE A 1 89 ? 5.869 -0.001 4.059 1.00 94.69 89 ILE A C 1
ATOM 733 O O . ILE A 1 89 ? 6.456 -0.913 3.488 1.00 94.69 89 ILE A O 1
ATOM 737 N N . VAL A 1 90 ? 6.233 1.276 3.942 1.00 95.69 90 VAL A N 1
ATOM 738 C CA . VAL A 1 90 ? 7.350 1.716 3.099 1.00 95.69 90 VAL A CA 1
ATOM 739 C C . VAL A 1 90 ? 8.656 1.044 3.521 1.00 95.69 90 VAL A C 1
ATOM 741 O O . VAL A 1 90 ? 9.368 0.538 2.658 1.00 95.69 90 VAL A O 1
ATOM 744 N N . SER A 1 91 ? 8.940 0.940 4.824 1.00 95.50 91 SER A N 1
ATOM 745 C CA . SER A 1 91 ? 10.165 0.288 5.305 1.00 95.50 91 SER A CA 1
ATOM 746 C C . SER A 1 91 ? 10.259 -1.202 4.951 1.00 95.50 91 SER A C 1
ATOM 748 O O . SER A 1 91 ? 11.364 -1.722 4.821 1.00 95.50 91 SER A O 1
ATOM 750 N N . ASN A 1 92 ? 9.132 -1.887 4.710 1.00 94.81 92 ASN A N 1
ATOM 751 C CA . ASN A 1 92 ? 9.138 -3.274 4.229 1.00 94.81 92 ASN A CA 1
ATOM 752 C C . ASN A 1 92 ? 9.635 -3.408 2.777 1.00 94.81 92 ASN A C 1
ATOM 754 O O . ASN A 1 92 ? 9.979 -4.516 2.365 1.00 94.81 92 ASN A O 1
ATOM 758 N N . TYR A 1 93 ? 9.657 -2.312 2.013 1.00 94.44 93 TYR A N 1
ATOM 759 C CA . TYR A 1 93 ? 10.023 -2.293 0.595 1.00 94.44 93 TYR A CA 1
ATOM 760 C C . TYR A 1 93 ? 11.285 -1.478 0.292 1.00 94.44 93 TYR A C 1
ATOM 762 O O . TYR A 1 93 ? 11.751 -1.505 -0.836 1.00 94.44 93 TYR A O 1
ATOM 770 N N . GLU A 1 94 ? 11.894 -0.800 1.273 1.00 89.62 94 GLU A N 1
ATOM 771 C CA . GLU A 1 94 ? 13.096 0.033 1.057 1.00 89.62 94 GLU A CA 1
ATOM 772 C C . GLU A 1 94 ? 14.307 -0.733 0.492 1.00 89.62 94 GLU A C 1
ATOM 774 O O . GLU A 1 94 ? 15.222 -0.123 -0.050 1.00 89.62 94 GLU A O 1
ATOM 779 N N . SER A 1 95 ? 14.345 -2.059 0.639 1.00 88.19 95 SER A N 1
ATOM 780 C CA . SER A 1 95 ? 15.412 -2.924 0.107 1.00 88.19 95 SER A CA 1
ATOM 781 C C . SER A 1 95 ? 14.961 -3.783 -1.078 1.00 88.19 95 SER A C 1
ATOM 783 O O . SER A 1 95 ? 15.644 -4.744 -1.425 1.00 88.19 95 SER A O 1
ATOM 785 N N . ASP A 1 96 ? 13.793 -3.500 -1.650 1.00 93.44 96 ASP A N 1
ATOM 786 C CA . ASP A 1 96 ? 13.235 -4.264 -2.759 1.00 93.44 96 ASP A CA 1
ATOM 787 C C . ASP A 1 96 ? 13.714 -3.707 -4.103 1.00 93.44 96 ASP A C 1
ATOM 789 O O . ASP A 1 96 ? 13.438 -2.561 -4.445 1.00 93.44 96 ASP A O 1
ATOM 793 N N . GLU A 1 97 ? 14.421 -4.522 -4.886 1.00 90.88 97 GLU A N 1
ATOM 794 C CA . GLU A 1 97 ? 14.948 -4.108 -6.194 1.00 90.88 97 GLU A CA 1
ATOM 795 C C . GLU A 1 97 ? 13.840 -3.824 -7.227 1.00 90.88 97 GLU A C 1
ATOM 797 O O . GLU A 1 97 ? 14.077 -3.108 -8.199 1.00 90.88 97 GLU A O 1
ATOM 802 N N . GLY A 1 98 ? 12.626 -4.349 -7.026 1.00 94.56 98 GLY A N 1
ATOM 803 C CA . GLY A 1 98 ? 11.482 -4.143 -7.913 1.00 94.56 98 GLY A CA 1
ATOM 804 C C . GLY A 1 98 ? 10.592 -2.956 -7.541 1.00 94.56 98 GLY A C 1
ATOM 805 O O . GLY A 1 98 ? 9.634 -2.683 -8.269 1.00 94.56 98 GLY A O 1
ATOM 806 N N . ILE A 1 99 ? 10.854 -2.269 -6.420 1.00 97.38 99 ILE A N 1
ATOM 807 C CA . ILE A 1 99 ? 9.995 -1.201 -5.889 1.00 97.38 99 ILE A CA 1
ATOM 808 C C . ILE A 1 99 ? 10.848 -0.021 -5.413 1.00 97.38 99 ILE A C 1
ATOM 810 O O . ILE A 1 99 ? 11.397 -0.032 -4.316 1.00 97.38 99 ILE A O 1
ATOM 814 N N . ASP A 1 100 ? 10.872 1.054 -6.198 1.00 96.06 100 ASP A N 1
ATOM 815 C CA . ASP A 1 100 ? 11.515 2.313 -5.821 1.00 96.06 100 ASP A CA 1
ATOM 816 C C . ASP A 1 100 ? 10.478 3.322 -5.307 1.00 96.06 100 ASP A C 1
ATOM 818 O O . ASP A 1 100 ? 9.622 3.819 -6.048 1.00 96.06 100 ASP A O 1
ATOM 822 N N . ILE A 1 101 ? 10.526 3.628 -4.011 1.00 95.44 101 ILE A N 1
ATOM 823 C CA . ILE A 1 101 ? 9.569 4.525 -3.358 1.00 95.44 101 ILE A CA 1
ATOM 824 C C . ILE A 1 101 ? 9.935 5.979 -3.662 1.00 95.44 101 ILE A C 1
ATOM 826 O O . ILE A 1 101 ? 10.903 6.528 -3.143 1.00 95.44 101 ILE A O 1
ATOM 830 N N . THR A 1 102 ? 9.088 6.658 -4.434 1.00 92.69 102 THR A N 1
ATOM 831 C CA . THR A 1 102 ? 9.349 8.041 -4.860 1.00 92.69 102 THR A CA 1
ATOM 832 C C . THR A 1 102 ? 8.879 9.078 -3.849 1.00 92.69 102 THR A C 1
ATOM 834 O O . THR A 1 102 ? 9.521 10.115 -3.668 1.00 92.69 102 THR A O 1
ATOM 837 N N . LYS A 1 103 ? 7.724 8.853 -3.206 1.00 92.25 103 LYS A N 1
ATOM 838 C CA . LYS A 1 103 ? 7.120 9.842 -2.302 1.00 92.25 103 LYS A CA 1
ATOM 839 C C . LYS A 1 103 ? 6.123 9.220 -1.329 1.00 92.25 103 LYS A C 1
ATOM 841 O O . LYS A 1 103 ? 5.176 8.569 -1.752 1.00 92.25 103 LYS A O 1
ATOM 846 N N . LYS A 1 104 ? 6.232 9.551 -0.041 1.00 94.38 104 LYS A N 1
ATOM 847 C CA . LYS A 1 104 ? 5.188 9.265 0.961 1.00 94.38 104 LYS A CA 1
ATOM 848 C C . LYS A 1 104 ? 4.001 10.227 0.809 1.00 94.38 104 LYS A C 1
ATOM 850 O O . LYS A 1 104 ? 4.186 11.428 0.592 1.00 94.38 104 LYS A O 1
ATOM 855 N N . ARG A 1 105 ? 2.778 9.709 0.906 1.00 92.56 105 ARG A N 1
ATOM 856 C CA . ARG A 1 105 ? 1.510 10.458 0.840 1.00 92.56 105 ARG A CA 1
ATOM 857 C C . ARG A 1 105 ? 0.722 10.259 2.139 1.00 92.56 105 ARG A C 1
ATOM 859 O O . ARG A 1 105 ? 1.091 9.441 2.971 1.00 92.56 105 ARG A O 1
ATOM 866 N N . SER A 1 106 ? -0.360 11.018 2.321 1.00 91.50 106 SER A N 1
ATOM 867 C CA . SER A 1 106 ? -1.175 10.951 3.544 1.00 91.50 106 SER A CA 1
ATOM 868 C C . SER A 1 106 ? -1.810 9.583 3.778 1.00 91.50 106 SER A C 1
ATOM 870 O O . SER A 1 106 ? -2.005 9.224 4.925 1.00 91.50 106 SER A O 1
ATOM 872 N N . ARG A 1 107 ? -2.120 8.826 2.718 1.00 93.69 107 ARG A N 1
ATOM 873 C CA . ARG A 1 107 ? -2.819 7.528 2.796 1.00 93.69 107 ARG A CA 1
ATOM 874 C C . ARG A 1 107 ? -2.109 6.406 2.041 1.00 93.69 107 ARG A C 1
ATOM 876 O O . ARG A 1 107 ? -2.735 5.440 1.623 1.00 93.69 107 ARG A O 1
ATOM 883 N N . GLY A 1 108 ? -0.810 6.560 1.808 1.00 95.94 108 GLY A N 1
ATOM 884 C CA . GLY A 1 108 ? -0.031 5.612 1.021 1.00 95.94 108 GLY A CA 1
ATOM 885 C C . GLY A 1 108 ? 1.236 6.236 0.464 1.00 95.94 108 GLY A C 1
ATOM 886 O O . GLY A 1 108 ? 1.856 7.079 1.114 1.00 95.94 108 GLY A O 1
ATOM 887 N N . PHE A 1 109 ? 1.645 5.839 -0.734 1.00 96.56 109 PHE A N 1
ATOM 888 C CA . PHE A 1 109 ? 2.911 6.278 -1.318 1.00 96.56 109 PHE A CA 1
ATOM 889 C C . PHE A 1 109 ? 2.905 6.171 -2.843 1.00 96.56 109 PHE A C 1
ATOM 891 O O . PHE A 1 109 ? 2.145 5.415 -3.429 1.00 96.56 109 PHE A O 1
ATOM 898 N N . GLY A 1 110 ? 3.743 6.967 -3.499 1.00 96.00 110 GLY A N 1
ATOM 899 C CA . GLY A 1 110 ? 4.079 6.794 -4.907 1.00 96.00 110 GLY A CA 1
ATOM 900 C C . GLY A 1 110 ? 5.318 5.920 -5.050 1.00 96.00 110 GLY A C 1
ATOM 901 O O . GLY A 1 110 ? 6.256 6.053 -4.259 1.00 96.00 110 GLY A O 1
ATOM 902 N N . ALA A 1 111 ? 5.347 5.079 -6.077 1.00 96.31 111 ALA A N 1
ATOM 903 C CA . ALA A 1 111 ? 6.471 4.202 -6.382 1.00 96.31 111 ALA A CA 1
ATOM 904 C C . ALA A 1 111 ? 6.702 4.094 -7.895 1.00 96.31 111 ALA A C 1
ATOM 906 O O . ALA A 1 111 ? 5.781 4.285 -8.688 1.00 96.31 111 ALA A O 1
ATOM 907 N N . ILE A 1 112 ? 7.935 3.798 -8.288 1.00 96.25 112 ILE A N 1
ATOM 908 C CA . ILE A 1 112 ? 8.274 3.270 -9.608 1.00 96.25 112 ILE A CA 1
ATOM 909 C C . ILE A 1 112 ? 8.513 1.780 -9.407 1.00 96.25 112 ILE A C 1
ATOM 911 O O . ILE A 1 112 ? 9.302 1.396 -8.549 1.00 96.25 112 ILE A O 1
ATOM 915 N N . VAL A 1 113 ? 7.799 0.947 -10.155 1.00 97.00 113 VAL A N 1
ATOM 916 C CA . VAL A 1 113 ? 7.810 -0.502 -9.947 1.00 97.00 113 VAL A CA 1
ATOM 917 C C . VAL A 1 113 ? 8.088 -1.247 -11.237 1.00 97.00 113 VAL A C 1
ATOM 919 O O . VAL A 1 113 ? 7.658 -0.812 -12.306 1.00 97.00 113 VAL A O 1
ATOM 922 N N . THR A 1 114 ? 8.792 -2.369 -11.129 1.00 97.56 114 THR A N 1
ATOM 923 C CA . THR A 1 114 ? 8.845 -3.395 -12.178 1.00 97.56 114 THR A CA 1
ATOM 924 C C . THR A 1 114 ? 7.567 -4.235 -12.147 1.00 97.56 114 THR A C 1
ATOM 926 O O . THR A 1 114 ? 6.766 -4.124 -11.215 1.00 97.56 114 THR A O 1
ATOM 929 N N . GLU A 1 115 ? 7.367 -5.104 -13.138 1.00 95.75 115 GLU A N 1
ATOM 930 C CA . GLU A 1 115 ? 6.217 -6.016 -13.150 1.00 95.75 115 GLU A CA 1
ATOM 931 C C . GLU A 1 115 ? 6.190 -6.917 -11.897 1.00 95.75 115 GLU A C 1
ATOM 933 O O . GLU A 1 115 ? 5.150 -7.079 -11.256 1.00 95.75 115 GLU A O 1
ATOM 938 N N . GLU A 1 116 ? 7.346 -7.451 -11.488 1.00 96.69 116 GLU A N 1
ATOM 939 C CA . GLU A 1 116 ? 7.470 -8.263 -10.272 1.00 96.69 116 GLU A CA 1
ATOM 940 C C . GLU A 1 116 ? 7.118 -7.455 -9.013 1.00 96.69 116 GLU A C 1
ATOM 942 O O . GLU A 1 116 ? 6.322 -7.905 -8.182 1.00 96.69 116 GLU A O 1
ATOM 947 N N . GLY A 1 117 ? 7.654 -6.236 -8.895 1.00 96.69 117 GLY A N 1
ATOM 948 C CA . GLY A 1 117 ? 7.350 -5.339 -7.780 1.00 96.69 117 GLY A CA 1
ATOM 949 C C . GLY A 1 117 ? 5.871 -4.952 -7.723 1.00 96.69 117 GLY A C 1
ATOM 950 O O . GLY A 1 117 ? 5.274 -4.918 -6.646 1.00 96.69 117 GLY A O 1
ATOM 951 N N . PHE A 1 118 ? 5.242 -4.736 -8.881 1.00 97.06 118 PHE A N 1
ATOM 952 C CA . PHE A 1 118 ? 3.811 -4.466 -8.984 1.00 97.06 118 PHE A CA 1
ATOM 953 C C . PHE A 1 118 ? 2.970 -5.626 -8.441 1.00 97.06 118 PHE A C 1
ATOM 955 O O . PHE A 1 118 ? 2.114 -5.407 -7.583 1.00 97.06 118 PHE A O 1
ATOM 962 N N . TRP A 1 119 ? 3.233 -6.863 -8.871 1.00 96.62 119 TRP A N 1
ATOM 963 C CA . TRP A 1 119 ? 2.493 -8.024 -8.369 1.00 96.62 119 TRP A CA 1
ATOM 964 C C . TRP A 1 119 ? 2.761 -8.298 -6.889 1.00 96.62 119 TRP A C 1
ATOM 966 O O . TRP A 1 119 ? 1.878 -8.787 -6.181 1.00 96.62 119 TRP A O 1
ATOM 976 N N . LYS A 1 120 ? 3.947 -7.948 -6.381 1.00 96.62 120 LYS A N 1
ATOM 977 C CA . LYS A 1 120 ? 4.238 -8.011 -4.946 1.00 96.62 120 LYS A CA 1
ATOM 978 C C . LYS A 1 120 ? 3.363 -7.047 -4.145 1.00 96.62 120 LYS A C 1
ATOM 980 O O . LYS A 1 120 ? 2.836 -7.442 -3.107 1.00 96.62 120 LYS A O 1
ATOM 985 N N . LEU A 1 121 ? 3.169 -5.822 -4.634 1.00 96.19 121 LEU A N 1
ATOM 986 C CA . LEU A 1 121 ? 2.249 -4.855 -4.031 1.00 96.19 121 LEU A CA 1
ATOM 987 C C . LEU A 1 121 ? 0.792 -5.312 -4.166 1.00 96.19 121 LEU A C 1
ATOM 989 O O . LEU A 1 121 ? 0.059 -5.302 -3.185 1.00 96.19 121 LEU A O 1
ATOM 993 N N . ALA A 1 122 ? 0.379 -5.792 -5.340 1.00 95.50 122 ALA A N 1
ATOM 994 C CA . ALA A 1 122 ? -0.985 -6.269 -5.570 1.00 95.50 122 ALA A CA 1
ATOM 995 C C . ALA A 1 122 ? -1.376 -7.472 -4.687 1.00 95.50 122 ALA A C 1
ATOM 997 O O . ALA A 1 122 ? -2.556 -7.718 -4.455 1.00 95.50 122 ALA A O 1
ATOM 998 N N . ASN A 1 123 ? -0.398 -8.220 -4.175 1.00 95.19 123 ASN A N 1
ATOM 999 C CA . ASN A 1 123 ? -0.629 -9.316 -3.236 1.00 95.19 123 ASN A CA 1
ATOM 1000 C C . ASN A 1 123 ? -0.550 -8.890 -1.758 1.00 95.19 123 ASN A C 1
ATOM 1002 O O . ASN A 1 123 ? -0.757 -9.724 -0.874 1.00 95.19 123 ASN A O 1
ATOM 1006 N N . ASP A 1 124 ? -0.247 -7.624 -1.460 1.00 94.81 124 ASP A N 1
ATOM 1007 C CA . ASP A 1 124 ? -0.221 -7.131 -0.088 1.00 94.81 124 ASP A CA 1
ATOM 1008 C C . ASP A 1 124 ? -1.634 -6.790 0.394 1.00 94.81 124 ASP A C 1
ATOM 1010 O O . ASP A 1 124 ? -2.289 -5.871 -0.099 1.00 94.81 124 ASP A O 1
ATOM 1014 N N . SER A 1 125 ? -2.090 -7.508 1.420 1.00 93.50 125 SER A N 1
ATOM 1015 C CA . SER A 1 125 ? -3.438 -7.362 1.970 1.00 93.50 125 SER A CA 1
ATOM 1016 C C . SER A 1 125 ? -3.708 -6.010 2.632 1.00 93.50 125 SER A C 1
ATOM 1018 O O . SER A 1 125 ? -4.841 -5.762 3.021 1.00 93.50 125 SER A O 1
ATOM 1020 N N . ARG A 1 126 ? -2.691 -5.164 2.834 1.00 95.06 126 ARG A N 1
ATOM 1021 C CA . ARG A 1 126 ? -2.815 -3.828 3.440 1.00 95.06 126 ARG A CA 1
ATOM 1022 C C . ARG A 1 126 ? -3.098 -2.745 2.398 1.00 95.06 126 ARG A C 1
ATOM 1024 O O . ARG A 1 126 ? -3.404 -1.611 2.771 1.00 95.06 126 ARG A O 1
ATOM 1031 N N . ILE A 1 127 ? -2.968 -3.069 1.112 1.00 95.62 127 ILE A N 1
ATOM 1032 C CA . ILE A 1 127 ? -3.184 -2.144 -0.001 1.00 95.62 127 ILE A CA 1
ATOM 1033 C C . ILE A 1 127 ? -4.657 -2.186 -0.410 1.00 95.62 127 ILE A C 1
ATOM 1035 O O . ILE A 1 127 ? -5.244 -3.251 -0.590 1.00 95.62 127 ILE A O 1
ATOM 1039 N N . SER A 1 128 ? -5.266 -1.009 -0.541 1.00 95.12 128 SER A N 1
ATOM 1040 C CA . SER A 1 128 ? -6.657 -0.853 -0.975 1.00 95.12 128 SER A CA 1
ATOM 1041 C C . SER A 1 128 ? -6.760 -0.599 -2.476 1.00 95.12 128 SER A C 1
ATOM 1043 O O . SER A 1 128 ? -7.674 -1.117 -3.124 1.00 95.12 128 SER A O 1
ATOM 1045 N N . ALA A 1 129 ? -5.821 0.169 -3.032 1.00 95.81 129 ALA A N 1
ATOM 1046 C CA . ALA A 1 129 ? -5.816 0.532 -4.439 1.00 95.81 129 ALA A CA 1
ATOM 1047 C C . ALA A 1 129 ? -4.405 0.774 -4.993 1.00 95.81 129 ALA A C 1
ATOM 1049 O O . ALA A 1 129 ? -3.510 1.237 -4.282 1.00 95.81 129 ALA A O 1
ATOM 1050 N N . ILE A 1 130 ? -4.227 0.498 -6.286 1.00 96.75 130 ILE A N 1
ATOM 1051 C CA . ILE A 1 130 ? -3.042 0.863 -7.065 1.00 96.75 130 ILE A CA 1
ATOM 1052 C C . ILE A 1 130 ? -3.489 1.629 -8.311 1.00 96.75 130 ILE A C 1
ATOM 1054 O O . ILE A 1 130 ? -4.164 1.083 -9.185 1.00 96.75 130 ILE A O 1
ATOM 1058 N N . HIS A 1 131 ? -3.082 2.891 -8.387 1.00 95.69 131 HIS A N 1
ATOM 1059 C CA . HIS A 1 131 ? -3.394 3.806 -9.478 1.00 95.69 131 HIS A CA 1
ATOM 1060 C C . HIS A 1 131 ? -2.174 4.085 -10.343 1.00 95.69 131 HIS A C 1
ATOM 1062 O O . HIS A 1 131 ? -1.044 4.114 -9.852 1.00 95.69 131 HIS A O 1
ATOM 1068 N N . TYR A 1 132 ? -2.397 4.354 -11.621 1.00 94.06 132 TYR A N 1
ATOM 1069 C CA . TYR A 1 132 ? -1.354 4.834 -12.510 1.00 94.06 132 TYR A CA 1
ATOM 1070 C C . TYR A 1 132 ? -1.029 6.305 -12.201 1.00 94.06 132 TYR A C 1
ATOM 1072 O O . TYR A 1 132 ? -1.916 7.159 -12.173 1.00 94.06 132 TYR A O 1
ATOM 1080 N N . ASP A 1 133 ? 0.250 6.625 -11.980 1.00 90.94 133 ASP A N 1
ATOM 1081 C CA . ASP A 1 133 ? 0.690 8.008 -11.754 1.00 90.94 133 ASP A CA 1
ATOM 1082 C C . ASP A 1 133 ? 1.071 8.653 -13.089 1.00 90.94 133 ASP A C 1
ATOM 1084 O O . ASP A 1 133 ? 2.234 8.636 -13.511 1.00 90.94 133 ASP A O 1
ATOM 1088 N N . ALA A 1 134 ? 0.075 9.208 -13.781 1.00 75.56 134 ALA A N 1
ATOM 1089 C CA . ALA A 1 134 ? 0.315 9.935 -15.018 1.00 75.56 134 ALA A CA 1
ATOM 1090 C C . ALA A 1 134 ? 1.228 11.148 -14.745 1.00 75.56 134 ALA A C 1
ATOM 1092 O O . ALA A 1 134 ? 0.939 11.954 -13.853 1.00 75.56 134 ALA A O 1
ATOM 1093 N N . PRO A 1 135 ? 2.320 11.338 -15.508 1.00 63.25 135 PRO A N 1
ATOM 1094 C CA . PRO A 1 135 ? 3.141 12.524 -15.354 1.00 63.25 135 PRO A CA 1
ATOM 1095 C C . PRO A 1 135 ? 2.304 13.754 -15.716 1.00 63.25 135 PRO A C 1
ATOM 1097 O O . PRO A 1 135 ? 1.911 13.942 -16.866 1.00 63.25 135 PRO A O 1
ATOM 1100 N N . THR A 1 136 ? 2.056 14.628 -14.741 1.00 52.31 136 THR A N 1
ATOM 1101 C CA . THR A 1 136 ? 1.525 15.968 -14.995 1.00 52.31 136 THR A CA 1
ATOM 1102 C C . THR A 1 136 ? 2.626 16.797 -15.652 1.00 52.31 136 THR A C 1
ATOM 1104 O O . THR A 1 136 ? 3.317 17.572 -14.988 1.00 52.31 136 THR A O 1
ATOM 1107 N N . TYR A 1 137 ? 2.861 16.598 -16.949 1.00 42.09 137 TYR A N 1
ATOM 1108 C CA . TYR A 1 137 ? 3.673 17.530 -17.718 1.00 42.09 137 TYR A CA 1
ATOM 1109 C C . TYR A 1 137 ? 2.942 18.872 -17.724 1.00 42.09 137 TYR A C 1
ATOM 1111 O O . TYR A 1 137 ? 1.804 18.974 -18.181 1.00 42.09 137 TYR A O 1
ATOM 1119 N N . GLY A 1 138 ? 3.591 19.898 -17.167 1.00 41.12 138 GLY A N 1
ATOM 1120 C CA . GLY A 1 138 ? 3.134 21.275 -17.291 1.00 41.12 138 GLY A CA 1
ATOM 1121 C C . GLY A 1 138 ? 2.895 21.586 -18.765 1.00 41.12 138 GLY A C 1
ATOM 1122 O O . GLY A 1 138 ? 3.780 21.395 -19.599 1.00 41.12 138 GLY A O 1
ATOM 1123 N N . LEU A 1 139 ? 1.678 22.027 -19.065 1.00 40.03 139 LEU A N 1
ATOM 1124 C CA . LEU A 1 139 ? 1.138 22.352 -20.382 1.00 40.03 139 LEU A CA 1
ATOM 1125 C C . LEU A 1 139 ? 1.792 23.624 -20.972 1.00 40.03 139 LEU A C 1
ATOM 1127 O O . LEU A 1 139 ? 1.105 24.552 -21.386 1.00 40.03 139 LEU A O 1
ATOM 1131 N N . ASN A 1 140 ? 3.122 23.724 -20.939 1.00 40.97 140 ASN A N 1
ATOM 1132 C CA . ASN A 1 140 ? 3.834 24.984 -21.157 1.00 40.97 140 A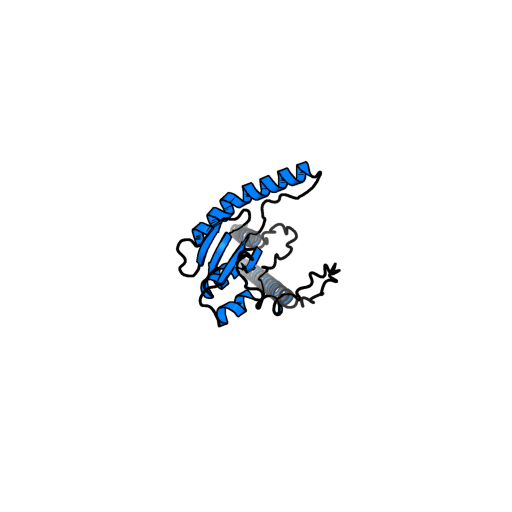SN A CA 1
ATOM 1133 C C . ASN A 1 140 ? 4.575 25.038 -22.499 1.00 40.97 140 ASN A C 1
ATOM 1135 O O . ASN A 1 140 ? 4.997 26.121 -22.880 1.00 40.97 140 ASN A O 1
ATOM 1139 N N . ASN A 1 141 ? 4.775 23.909 -23.191 1.00 40.56 141 ASN A N 1
ATOM 1140 C CA . ASN A 1 141 ? 5.679 23.832 -24.350 1.00 40.56 141 ASN A CA 1
ATOM 1141 C C . ASN A 1 141 ? 5.179 22.921 -25.489 1.00 40.56 141 ASN A C 1
ATOM 1143 O O . ASN A 1 141 ? 5.984 22.353 -26.219 1.00 40.56 141 ASN A O 1
ATOM 1147 N N . LEU A 1 142 ? 3.864 22.791 -25.678 1.00 39.34 142 LEU A N 1
ATOM 1148 C CA . LEU A 1 142 ? 3.338 22.212 -26.916 1.00 39.34 142 LEU A CA 1
ATOM 1149 C C . LEU A 1 142 ? 3.176 23.341 -27.936 1.00 39.34 142 LEU A C 1
ATOM 1151 O O . LEU A 1 142 ? 2.321 24.214 -27.788 1.00 39.34 142 LEU A O 1
ATOM 1155 N N . THR A 1 143 ? 4.036 23.353 -28.954 1.00 43.81 143 THR A N 1
ATOM 1156 C CA . THR A 1 143 ? 3.830 24.156 -30.163 1.00 43.81 143 THR A CA 1
ATOM 1157 C C . THR A 1 143 ? 2.483 23.789 -30.779 1.00 43.81 143 THR A C 1
ATOM 1159 O O . THR A 1 143 ? 2.120 22.615 -30.828 1.00 43.81 143 THR A O 1
ATOM 1162 N N . SER A 1 144 ? 1.749 24.800 -31.246 1.00 47.47 144 SER A N 1
ATOM 1163 C CA . SER A 1 144 ? 0.323 24.778 -31.608 1.00 47.47 144 SER A CA 1
ATOM 1164 C C . SER A 1 144 ? -0.124 23.752 -32.667 1.00 47.47 144 SER A C 1
ATOM 1166 O O . SER A 1 144 ? -1.297 23.737 -33.026 1.00 47.47 144 SER A O 1
ATOM 1168 N N . GLU A 1 145 ? 0.770 22.900 -33.168 1.00 47.56 145 GLU A N 1
ATOM 1169 C CA . GLU A 1 145 ? 0.478 21.819 -34.117 1.00 47.56 145 GLU A CA 1
ATOM 1170 C C . GLU A 1 145 ? 0.121 20.477 -33.448 1.00 47.56 145 GLU A C 1
ATOM 1172 O O . GLU A 1 145 ? -0.601 19.691 -34.054 1.00 47.56 145 GLU A O 1
ATOM 1177 N N . GLU A 1 146 ? 0.514 20.219 -32.193 1.00 42.22 146 GLU A N 1
ATOM 1178 C CA . GLU A 1 146 ? 0.206 18.941 -31.506 1.00 42.22 146 GLU A CA 1
ATOM 1179 C C . GLU A 1 146 ? -1.138 18.934 -30.750 1.00 42.22 146 GLU A C 1
ATOM 1181 O O . GLU A 1 146 ? -1.610 17.890 -30.300 1.00 42.22 146 GLU A O 1
ATOM 1186 N N . ILE A 1 147 ? -1.799 20.090 -30.633 1.00 44.75 147 ILE A N 1
ATOM 1187 C CA . ILE A 1 147 ? -3.034 20.260 -29.842 1.00 44.75 147 ILE A CA 1
ATOM 1188 C C . ILE A 1 147 ? -4.259 19.628 -30.535 1.00 44.75 147 ILE A C 1
ATOM 1190 O O . ILE A 1 147 ? -5.235 19.271 -29.870 1.00 44.75 147 ILE A O 1
ATOM 1194 N N . ASN A 1 148 ? -4.201 19.397 -31.849 1.00 40.53 148 ASN A N 1
ATOM 1195 C CA . ASN A 1 148 ? -5.358 18.933 -32.622 1.00 40.53 148 ASN A CA 1
ATOM 1196 C C . ASN A 1 148 ? -5.622 17.418 -32.555 1.00 40.53 148 ASN A C 1
ATOM 1198 O O . ASN A 1 148 ? -6.635 16.976 -33.095 1.00 40.53 148 ASN A O 1
ATOM 1202 N N . THR A 1 149 ? -4.779 16.625 -31.882 1.00 42.19 149 THR A N 1
ATOM 1203 C CA . THR A 1 149 ? -4.961 15.158 -31.818 1.00 42.19 149 THR A CA 1
ATOM 1204 C C . THR A 1 149 ? -5.380 14.625 -30.444 1.00 42.19 149 THR A C 1
ATOM 1206 O O . THR A 1 149 ? -5.832 13.487 -30.362 1.00 42.19 149 THR A O 1
ATOM 1209 N N . THR A 1 150 ? -5.329 15.436 -29.378 1.00 41.25 150 THR A N 1
ATOM 1210 C CA . THR A 1 150 ? -5.546 14.947 -27.992 1.00 41.25 150 THR A CA 1
ATOM 1211 C C . THR A 1 150 ? -6.544 15.788 -27.189 1.00 41.25 150 THR A C 1
ATOM 1213 O O . THR A 1 150 ? -6.474 15.865 -25.967 1.00 41.25 150 THR A O 1
ATOM 1216 N N . THR A 1 151 ? -7.511 16.432 -27.843 1.00 36.59 151 THR A N 1
ATOM 1217 C CA . THR A 1 151 ? -8.591 17.149 -27.138 1.00 36.59 151 THR A CA 1
ATOM 1218 C C . THR A 1 151 ? -9.966 16.781 -27.672 1.00 36.59 151 THR A C 1
ATOM 1220 O O . THR A 1 151 ? -10.719 17.617 -28.141 1.00 36.59 151 THR A O 1
ATOM 1223 N N . ASN A 1 152 ? -10.318 15.504 -27.532 1.00 34.38 152 ASN A N 1
ATOM 1224 C CA . ASN A 1 152 ? -11.714 15.077 -27.420 1.00 34.38 152 ASN A CA 1
ATOM 1225 C C . ASN A 1 152 ? -11.861 14.097 -26.245 1.00 34.38 152 ASN A C 1
ATOM 1227 O O . ASN A 1 152 ? -12.420 13.017 -26.382 1.00 34.38 152 ASN A O 1
ATOM 1231 N N . VAL A 1 153 ? -11.360 14.474 -25.066 1.00 40.28 153 VAL A N 1
ATOM 1232 C CA . VAL A 1 153 ? -11.937 13.973 -23.812 1.00 40.28 153 VAL A CA 1
ATOM 1233 C C . VAL A 1 153 ? -12.825 15.086 -23.288 1.00 40.28 153 VAL A C 1
ATOM 1235 O O . VAL A 1 153 ? -12.435 15.930 -22.483 1.00 40.28 153 VAL A O 1
ATOM 1238 N N . THR A 1 154 ? -14.030 15.135 -23.844 1.00 26.77 154 THR A N 1
ATOM 1239 C CA . THR A 1 154 ? -15.142 15.838 -23.224 1.00 26.77 154 THR A CA 1
ATOM 1240 C C . THR A 1 154 ? -15.348 15.182 -21.864 1.00 26.77 154 THR A C 1
ATOM 1242 O O . THR A 1 154 ? -15.734 14.016 -21.799 1.00 26.77 154 THR A O 1
ATOM 1245 N N . TYR A 1 155 ? -15.072 15.905 -20.777 1.00 34.72 155 TYR A N 1
ATOM 1246 C CA . TYR A 1 155 ? -15.552 15.524 -19.453 1.00 34.72 155 TYR A CA 1
ATOM 1247 C C . TYR A 1 155 ? -17.073 15.655 -19.468 1.00 34.72 155 TYR A C 1
ATOM 1249 O O . TYR A 1 155 ? -17.642 16.674 -19.083 1.00 34.72 155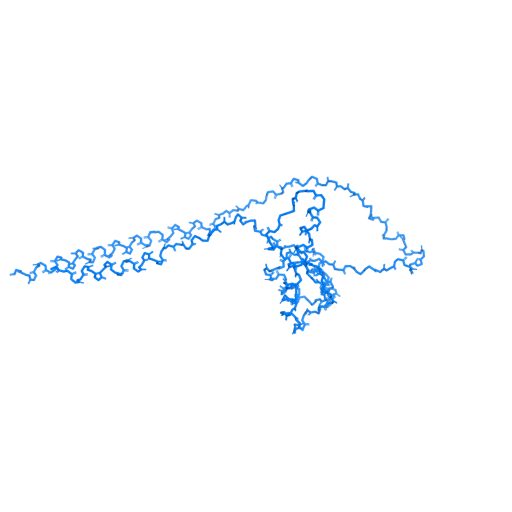 TYR A O 1
ATOM 1257 N N . VAL A 1 156 ? -17.732 14.623 -19.986 1.00 28.94 156 VAL A N 1
ATOM 1258 C CA . VAL A 1 156 ? -19.138 14.390 -19.720 1.00 28.94 156 VAL A CA 1
ATOM 1259 C C . VAL A 1 156 ? -19.178 13.884 -18.287 1.00 28.94 156 VAL A C 1
ATOM 1261 O O . VAL A 1 156 ? -18.835 12.738 -18.004 1.00 28.94 156 VAL A O 1
ATOM 1264 N N . SER A 1 157 ? -19.550 14.768 -17.368 1.00 38.44 157 SER A N 1
ATOM 1265 C CA . SER A 1 157 ? -20.026 14.395 -16.044 1.00 38.44 157 SER A CA 1
ATOM 1266 C C . SER A 1 157 ? -21.315 13.589 -16.217 1.00 38.44 157 SER A C 1
ATOM 1268 O O . SER A 1 157 ? -22.414 14.129 -16.114 1.00 38.44 157 SER A O 1
ATOM 1270 N N . ASN A 1 158 ? -21.181 12.305 -16.550 1.00 34.62 158 ASN A N 1
ATOM 1271 C CA . ASN A 1 158 ? -22.265 11.355 -16.396 1.00 34.62 158 ASN A CA 1
ATOM 1272 C C . ASN A 1 158 ? -22.339 11.020 -14.909 1.00 34.62 158 ASN A C 1
ATOM 1274 O O . ASN A 1 158 ? -21.462 10.350 -14.364 1.00 34.62 158 ASN A O 1
ATOM 1278 N N . GLU A 1 159 ? -23.406 11.480 -14.263 1.00 41.69 159 GLU A N 1
ATOM 1279 C CA . GLU A 1 159 ? -23.965 10.801 -13.102 1.00 41.69 159 GLU A CA 1
ATOM 1280 C C . GLU A 1 159 ? -24.335 9.380 -13.547 1.00 41.69 159 GLU A C 1
ATOM 1282 O O . GLU A 1 159 ? -25.439 9.112 -14.021 1.00 41.69 159 GLU A O 1
ATOM 1287 N N . ILE A 1 160 ? -23.372 8.460 -13.483 1.00 40.16 160 ILE A N 1
ATOM 1288 C CA . ILE A 1 160 ? -23.643 7.041 -13.665 1.00 40.16 160 ILE A CA 1
ATOM 1289 C C . ILE A 1 160 ? -24.296 6.587 -12.366 1.00 40.16 160 ILE A C 1
ATOM 1291 O O . ILE A 1 160 ? -23.635 6.278 -11.375 1.00 40.16 160 ILE A O 1
ATOM 1295 N N . SER A 1 161 ? -25.627 6.589 -12.392 1.00 47.91 161 SER A N 1
ATOM 1296 C CA . SER A 1 161 ? -26.442 5.660 -11.624 1.00 47.91 161 SER A CA 1
ATOM 1297 C C . SER A 1 161 ? -25.899 4.260 -11.908 1.00 47.91 161 SER A C 1
ATOM 1299 O O . SER A 1 161 ? -26.151 3.669 -12.956 1.00 47.91 161 SER A O 1
ATOM 1301 N N . ALA A 1 162 ? -25.029 3.791 -11.018 1.00 39.25 162 ALA A N 1
ATOM 1302 C CA . ALA A 1 162 ? -24.525 2.437 -11.042 1.00 39.25 162 ALA A CA 1
ATOM 1303 C C . ALA A 1 162 ? -25.662 1.535 -10.564 1.00 39.25 162 ALA A C 1
ATOM 1305 O O . ALA A 1 162 ? -25.842 1.328 -9.363 1.00 39.25 162 ALA A O 1
ATOM 1306 N N . GLU A 1 163 ? -26.456 1.020 -11.502 1.00 40.28 163 GLU A N 1
ATOM 1307 C CA . GLU A 1 163 ? -27.163 -0.223 -11.229 1.00 40.28 163 GLU A CA 1
ATOM 1308 C C . GLU A 1 163 ? -26.102 -1.288 -10.901 1.00 40.28 163 GLU A C 1
ATOM 1310 O O . GLU A 1 163 ? -25.140 -1.458 -11.662 1.00 40.28 163 GLU A O 1
ATOM 1315 N N . PRO A 1 164 ? -26.203 -1.961 -9.745 1.00 36.09 164 PRO A N 1
ATOM 1316 C CA . PRO A 1 164 ? -25.221 -2.950 -9.345 1.00 36.09 164 PRO A CA 1
ATOM 1317 C C . PRO A 1 164 ? -25.274 -4.133 -10.314 1.00 36.09 164 PRO A C 1
ATOM 1319 O O . PRO A 1 164 ? -26.304 -4.785 -10.472 1.00 36.09 164 PRO A O 1
ATOM 1322 N N . VAL A 1 165 ? -24.141 -4.430 -10.950 1.00 38.53 165 VAL A N 1
ATOM 1323 C CA . VAL A 1 165 ? -23.956 -5.682 -11.686 1.00 38.53 165 VAL A CA 1
ATOM 1324 C C . VAL A 1 165 ? -23.936 -6.812 -10.658 1.00 38.53 165 VAL A C 1
ATOM 1326 O O . VAL A 1 165 ? -22.931 -7.036 -9.981 1.00 38.53 165 VAL A O 1
ATOM 1329 N N . GLU A 1 166 ? -25.065 -7.505 -10.508 1.00 34.91 166 GLU A N 1
ATOM 1330 C CA . GLU A 1 166 ? -25.164 -8.712 -9.691 1.00 34.91 166 GLU A CA 1
ATOM 1331 C C . GLU A 1 166 ? -24.325 -9.832 -10.319 1.00 34.91 166 GLU A C 1
ATOM 1333 O O . GLU A 1 166 ? -24.744 -10.524 -11.248 1.00 34.91 166 GLU A O 1
ATOM 1338 N N . PHE A 1 167 ? -23.118 -10.037 -9.793 1.00 36.16 167 PHE A N 1
ATOM 1339 C CA . PHE A 1 167 ? -22.391 -11.279 -10.012 1.00 36.16 167 PHE A CA 1
ATOM 1340 C C . PHE A 1 167 ? -22.897 -12.333 -9.027 1.00 36.16 167 PHE A C 1
ATOM 1342 O O . PHE A 1 167 ? -22.653 -12.269 -7.822 1.00 36.16 167 PHE A O 1
ATOM 1349 N N . VAL A 1 168 ? -23.609 -13.317 -9.576 1.00 42.28 168 VAL A N 1
ATOM 1350 C CA . VAL A 1 168 ? -24.048 -14.538 -8.897 1.00 42.28 168 VAL A CA 1
ATOM 1351 C C . VAL A 1 168 ? -22.818 -15.296 -8.394 1.00 42.28 168 VAL A C 1
ATOM 1353 O O . VAL A 1 168 ? -22.122 -15.962 -9.160 1.00 42.28 168 VAL A O 1
ATOM 1356 N N . SER A 1 169 ? -22.544 -15.208 -7.094 1.00 43.41 169 SER A N 1
ATOM 1357 C CA . SER A 1 169 ? -21.606 -16.098 -6.418 1.00 43.41 169 SER A CA 1
ATOM 1358 C C . SER A 1 169 ? -22.286 -17.455 -6.231 1.00 43.41 169 SER A C 1
ATOM 1360 O O . SER A 1 169 ? -23.208 -17.593 -5.434 1.00 43.41 169 SER A O 1
ATOM 1362 N N . ASP A 1 170 ? -21.880 -18.471 -6.998 1.00 40.84 170 ASP A N 1
ATOM 1363 C CA . ASP A 1 170 ? -22.361 -19.849 -6.819 1.00 40.84 170 ASP A CA 1
ATOM 1364 C C . ASP A 1 170 ? -21.705 -20.430 -5.538 1.00 40.84 170 ASP A C 1
ATOM 1366 O O . ASP A 1 170 ? -20.498 -20.696 -5.527 1.00 40.84 170 ASP A O 1
ATOM 1370 N N . PRO A 1 171 ? -22.435 -20.627 -4.420 1.00 44.56 171 PRO A N 1
ATOM 1371 C CA . PRO A 1 171 ? -21.851 -20.976 -3.125 1.00 44.56 171 PRO A CA 1
ATOM 1372 C C . PRO A 1 171 ? -21.696 -22.499 -2.992 1.00 44.56 171 PRO A C 1
ATOM 1374 O O . PRO A 1 171 ? -22.274 -23.129 -2.099 1.00 44.56 171 PRO A O 1
ATOM 1377 N N . LYS A 1 172 ? -20.958 -23.132 -3.911 1.00 42.59 172 LYS A N 1
ATOM 1378 C CA . LYS A 1 172 ? -20.863 -24.605 -3.984 1.00 42.59 172 LYS A CA 1
ATOM 1379 C C . LYS A 1 172 ? -19.643 -25.233 -3.319 1.00 42.59 172 LYS A C 1
ATOM 1381 O O . LYS A 1 172 ? -19.624 -26.449 -3.162 1.00 42.59 172 LYS A O 1
ATOM 1386 N N . THR A 1 173 ? -18.664 -24.463 -2.859 1.00 47.94 173 THR A N 1
ATOM 1387 C CA . THR A 1 173 ? -17.413 -25.032 -2.316 1.00 47.94 173 THR A CA 1
ATOM 1388 C C . THR A 1 173 ? -17.350 -25.137 -0.786 1.00 47.94 173 THR A C 1
ATOM 1390 O O . THR A 1 173 ? -16.535 -25.900 -0.278 1.00 47.94 173 THR A O 1
ATOM 1393 N N . SER A 1 174 ? -18.248 -24.487 -0.031 1.00 46.19 174 SER A N 1
ATOM 1394 C CA . SER A 1 174 ? -18.250 -24.548 1.450 1.00 46.19 174 SER A CA 1
ATOM 1395 C C . SER A 1 174 ? -19.158 -25.650 2.037 1.00 46.19 174 SER A C 1
ATOM 1397 O O . SER A 1 174 ? -18.791 -26.333 2.996 1.00 46.19 174 SER A O 1
ATOM 1399 N N . LYS A 1 175 ? -20.325 -25.916 1.427 1.00 46.47 175 LYS A N 1
ATOM 1400 C CA . LYS A 1 175 ? -21.306 -26.891 1.957 1.00 46.47 175 LYS A CA 1
ATOM 1401 C C . LYS A 1 175 ? -20.819 -28.345 1.904 1.00 46.47 175 LYS A C 1
ATOM 1403 O O . LYS A 1 175 ? -21.224 -29.165 2.731 1.00 46.47 175 LYS A O 1
ATOM 1408 N N . THR A 1 176 ? -19.929 -28.672 0.972 1.00 51.72 176 THR A N 1
ATOM 1409 C CA . THR A 1 176 ? -19.450 -30.043 0.746 1.00 51.72 176 THR A CA 1
ATOM 1410 C C . THR A 1 176 ? -18.494 -30.517 1.844 1.00 51.72 176 THR A C 1
ATOM 1412 O O . THR A 1 176 ? -18.585 -31.665 2.269 1.00 51.72 176 THR A O 1
ATOM 1415 N N . LEU A 1 177 ? -17.635 -29.637 2.375 1.00 49.97 177 LEU A N 1
ATOM 1416 C CA . LEU A 1 177 ? -16.678 -29.994 3.435 1.00 49.97 177 LEU A CA 1
ATOM 1417 C C . LEU A 1 177 ? -17.366 -30.200 4.794 1.00 49.97 177 LEU A C 1
ATOM 1419 O O . LEU A 1 177 ? -17.079 -31.174 5.489 1.00 49.97 177 LEU A O 1
ATOM 1423 N N . ILE A 1 178 ? -18.341 -29.353 5.139 1.00 55.34 178 ILE A N 1
ATOM 1424 C CA . ILE A 1 178 ? -19.089 -29.456 6.406 1.00 55.34 178 ILE A CA 1
ATOM 1425 C C . ILE A 1 178 ? -19.940 -30.738 6.442 1.00 55.34 178 ILE A C 1
ATOM 1427 O O . ILE A 1 178 ? -20.032 -31.399 7.477 1.00 55.34 178 ILE A O 1
ATOM 1431 N N . THR A 1 179 ? -20.501 -31.148 5.299 1.00 59.34 179 THR A N 1
ATOM 1432 C CA . THR A 1 179 ? -21.351 -32.349 5.203 1.00 59.34 179 THR A CA 1
ATOM 1433 C C . THR A 1 179 ? -20.567 -33.652 5.410 1.00 59.34 179 THR A C 1
ATOM 1435 O O . THR A 1 179 ? -21.136 -34.631 5.885 1.00 59.34 179 THR A O 1
ATOM 1438 N N . ILE A 1 180 ? -19.262 -33.682 5.107 1.00 66.75 180 ILE A N 1
ATOM 1439 C CA . ILE A 1 180 ? -18.422 -34.886 5.248 1.00 66.75 180 ILE A CA 1
ATOM 1440 C C . ILE A 1 180 ? -17.854 -35.016 6.670 1.00 66.75 180 ILE A C 1
ATOM 1442 O O . ILE A 1 180 ? -17.724 -36.127 7.182 1.00 66.75 180 ILE A O 1
ATOM 1446 N N . ILE A 1 181 ? -17.557 -33.904 7.348 1.00 71.38 181 ILE A N 1
ATOM 1447 C CA . ILE A 1 181 ? -16.922 -33.931 8.677 1.00 71.38 181 ILE A CA 1
ATOM 1448 C C . ILE A 1 181 ? -17.885 -34.460 9.754 1.00 71.38 181 ILE A C 1
ATOM 1450 O O . ILE A 1 181 ? -17.496 -35.283 10.584 1.00 71.38 181 ILE A O 1
ATOM 1454 N N . ILE A 1 182 ? -19.158 -34.054 9.716 1.00 74.69 182 ILE A N 1
ATOM 1455 C CA . ILE A 1 182 ? -20.179 -34.450 10.703 1.00 74.69 182 ILE A CA 1
ATOM 1456 C C . ILE A 1 182 ? -20.365 -35.983 10.805 1.00 74.69 182 ILE A C 1
ATOM 1458 O O . ILE A 1 182 ? -20.285 -36.510 11.919 1.00 74.69 182 ILE A O 1
ATOM 1462 N N . PRO A 1 183 ? -20.577 -36.742 9.708 1.00 80.25 183 PRO A N 1
ATOM 1463 C CA . PRO A 1 183 ? -20.759 -38.192 9.794 1.00 80.25 183 PRO A CA 1
ATOM 1464 C C . PRO A 1 183 ? -19.486 -38.927 10.231 1.00 80.25 183 PRO A C 1
ATOM 1466 O O . PRO A 1 183 ? -19.587 -39.938 10.925 1.00 80.25 183 PRO A O 1
ATOM 1469 N N . VAL A 1 184 ? -18.295 -38.419 9.891 1.00 80.94 184 VAL A N 1
ATOM 1470 C CA . VAL A 1 184 ? -17.018 -39.018 10.315 1.00 80.94 184 VAL A CA 1
ATOM 1471 C C . VAL A 1 184 ? -16.842 -38.902 11.830 1.00 80.94 184 VAL A C 1
ATOM 1473 O O . VAL A 1 184 ? -16.519 -39.891 12.489 1.00 80.94 184 VAL A O 1
ATOM 1476 N N . VAL A 1 185 ? -17.128 -37.730 12.406 1.00 82.00 185 VAL A N 1
ATOM 1477 C CA . VAL A 1 185 ? -17.076 -37.526 13.864 1.00 82.00 185 VAL A CA 1
ATOM 1478 C C . VAL A 1 185 ? -18.106 -38.408 14.581 1.00 82.00 185 VAL A C 1
ATOM 1480 O O . VAL A 1 185 ? -17.783 -39.035 15.593 1.00 82.00 185 VAL A O 1
ATOM 1483 N N . LEU A 1 186 ? -19.322 -38.531 14.034 1.00 85.25 186 LEU A N 1
ATOM 1484 C CA . LEU A 1 186 ? -20.367 -39.393 14.596 1.00 85.25 186 LEU A CA 1
ATOM 1485 C C . LEU A 1 186 ? -19.961 -40.879 14.583 1.00 85.25 186 LEU A C 1
ATOM 1487 O O . LEU A 1 186 ? -20.166 -41.588 15.570 1.00 85.25 186 LEU A O 1
ATOM 1491 N N . LEU A 1 187 ? -19.341 -41.346 13.494 1.00 90.62 187 LEU A N 1
ATOM 1492 C CA . LEU A 1 187 ? -18.857 -42.721 13.357 1.00 90.62 187 LEU A CA 1
ATOM 1493 C C . LEU A 1 187 ? -17.790 -43.049 14.414 1.00 90.62 187 LEU A C 1
ATOM 1495 O O . LEU A 1 187 ? -17.860 -44.093 15.065 1.00 90.62 187 LEU A O 1
ATOM 1499 N N . ILE A 1 188 ? -16.834 -42.139 14.624 1.00 87.88 188 ILE A N 1
ATOM 1500 C CA . ILE A 1 188 ? -15.779 -42.291 15.637 1.00 87.88 188 ILE A CA 1
ATOM 1501 C C . ILE A 1 188 ? -16.395 -42.399 17.040 1.00 87.88 188 ILE A C 1
ATOM 1503 O O . ILE A 1 188 ? -15.991 -43.258 17.830 1.00 87.88 188 ILE A O 1
ATOM 1507 N N . LEU A 1 189 ? -17.415 -41.588 17.338 1.00 88.31 189 LEU A N 1
ATOM 1508 C CA . LEU A 1 189 ? -18.106 -41.615 18.627 1.00 88.31 189 LEU A CA 1
ATOM 1509 C C . LEU A 1 189 ? -18.811 -42.961 18.875 1.00 88.31 189 LEU A C 1
ATOM 1511 O O . LEU A 1 189 ? -18.704 -43.532 19.961 1.00 88.31 189 LEU A O 1
ATOM 1515 N N . ILE A 1 190 ? -19.484 -43.506 17.857 1.00 90.75 190 ILE A N 1
ATOM 1516 C CA . ILE A 1 190 ? -20.166 -44.807 17.939 1.00 90.75 190 ILE A CA 1
ATOM 1517 C C . ILE A 1 190 ? -19.158 -45.937 18.191 1.00 90.75 190 ILE A C 1
ATOM 1519 O O . ILE A 1 190 ? -19.389 -46.789 19.053 1.00 90.75 190 ILE A O 1
ATOM 1523 N N . ILE A 1 191 ? -18.019 -45.931 17.490 1.00 91.12 191 ILE A N 1
ATOM 1524 C CA . ILE A 1 191 ? -16.955 -46.931 17.674 1.00 91.12 191 ILE A CA 1
ATOM 1525 C C . ILE A 1 191 ? -16.431 -46.899 19.116 1.00 91.12 191 ILE A C 1
ATOM 1527 O O . ILE A 1 191 ? -16.301 -47.952 19.747 1.00 91.12 191 ILE A O 1
ATOM 1531 N N . LEU A 1 192 ? -16.191 -45.706 19.668 1.00 88.00 192 LEU A N 1
ATOM 1532 C CA . LEU A 1 192 ? -15.758 -45.543 21.058 1.00 88.00 192 LEU A CA 1
ATOM 1533 C C . LEU A 1 192 ? -16.779 -46.120 22.049 1.00 88.00 192 LEU A C 1
ATOM 1535 O O . LEU A 1 192 ? -16.394 -46.851 22.964 1.00 88.00 192 LEU A O 1
ATOM 1539 N N . ILE A 1 193 ? -18.076 -45.867 21.845 1.00 90.69 193 ILE A N 1
ATOM 1540 C CA . ILE A 1 193 ? -19.147 -46.406 22.701 1.00 90.69 193 ILE A CA 1
ATOM 1541 C C . ILE A 1 193 ? -19.151 -47.943 22.679 1.00 90.69 193 ILE A C 1
ATOM 1543 O O . ILE A 1 193 ? -19.211 -48.578 23.735 1.00 90.69 193 ILE A O 1
ATOM 1547 N N . ILE A 1 194 ? -19.030 -48.559 21.498 1.00 90.75 194 ILE A N 1
ATOM 1548 C CA . ILE A 1 194 ? -19.005 -50.024 21.354 1.00 90.75 194 ILE A CA 1
ATOM 1549 C C . ILE A 1 194 ? -17.802 -50.629 22.089 1.00 90.75 194 ILE A C 1
ATOM 1551 O O . ILE A 1 194 ? -17.944 -51.635 22.793 1.00 90.75 194 ILE A O 1
ATOM 1555 N N . ILE A 1 195 ? -16.622 -50.015 21.959 1.00 88.69 195 ILE A N 1
ATOM 1556 C CA . ILE A 1 195 ? -15.406 -50.461 22.651 1.00 88.69 195 ILE A CA 1
ATOM 1557 C C . ILE A 1 195 ? -15.613 -50.417 24.168 1.00 88.69 195 ILE A C 1
ATOM 1559 O O . ILE A 1 195 ? -15.310 -51.397 24.855 1.00 88.69 195 ILE A O 1
ATOM 1563 N N . VAL A 1 196 ? -16.188 -49.331 24.693 1.00 87.62 196 VAL A N 1
ATOM 1564 C CA . VAL A 1 196 ? -16.471 -49.190 26.129 1.00 87.62 196 VAL A CA 1
ATOM 1565 C C . VAL A 1 196 ? -17.415 -50.294 26.616 1.00 87.62 196 VAL A C 1
ATOM 1567 O O . VAL A 1 196 ? -17.097 -50.961 27.601 1.00 87.62 196 VAL A O 1
ATOM 1570 N N . ILE A 1 197 ? -18.516 -50.566 25.905 1.00 87.00 197 ILE A N 1
ATOM 1571 C CA . ILE A 1 197 ? -19.472 -51.634 26.264 1.00 87.00 197 ILE A CA 1
ATOM 1572 C C . ILE A 1 197 ? -18.802 -53.018 26.253 1.00 87.00 197 ILE A C 1
ATOM 1574 O O . ILE A 1 197 ? -19.035 -53.851 27.133 1.00 87.00 197 ILE A O 1
ATOM 1578 N N . LYS A 1 198 ? -17.937 -53.290 25.270 1.00 85.81 198 LYS A N 1
ATOM 1579 C CA . LYS A 1 198 ? -17.230 -54.577 25.185 1.00 85.81 198 LYS A CA 1
ATOM 1580 C C . LYS A 1 198 ? -16.255 -54.763 26.354 1.00 85.81 198 LYS A C 1
ATOM 1582 O O . LYS A 1 198 ? -16.155 -55.860 26.917 1.00 85.81 198 LYS A O 1
ATOM 1587 N N . LEU A 1 199 ? -15.567 -53.692 26.753 1.00 79.38 199 LEU A N 1
ATOM 1588 C CA . LEU A 1 199 ? -14.645 -53.700 27.889 1.00 79.38 199 LEU A CA 1
ATOM 1589 C C . LEU A 1 199 ? -15.372 -53.877 29.229 1.00 79.38 199 LEU A C 1
ATOM 1591 O O . LEU A 1 199 ? -14.877 -54.612 30.087 1.00 79.38 199 LEU A O 1
ATOM 1595 N N . THR A 1 200 ? -16.551 -53.270 29.414 1.00 77.12 200 THR A N 1
ATOM 1596 C CA . THR A 1 200 ? -17.335 -53.453 30.646 1.00 77.12 200 THR A CA 1
ATOM 1597 C C . THR A 1 200 ? -17.851 -54.885 30.782 1.00 77.12 200 THR A C 1
ATOM 1599 O O . THR A 1 200 ? -17.651 -55.496 31.832 1.00 77.12 200 THR A O 1
ATOM 1602 N N . LYS A 1 201 ? -18.388 -55.476 29.706 1.00 77.38 201 LYS A N 1
ATOM 1603 C CA . LYS A 1 201 ? -18.911 -56.855 29.715 1.00 77.38 201 LYS A CA 1
ATOM 1604 C C . LYS A 1 201 ? -17.829 -57.907 29.993 1.00 77.38 201 LYS A C 1
ATOM 1606 O O . LYS A 1 201 ? -18.042 -58.846 30.758 1.00 77.38 201 LYS A O 1
ATOM 1611 N N . THR A 1 202 ? -16.632 -57.728 29.428 1.00 73.50 202 THR A N 1
ATOM 1612 C CA . THR A 1 202 ? -15.496 -58.644 29.654 1.00 73.50 202 THR A CA 1
ATOM 1613 C C . THR A 1 202 ? -15.064 -58.652 31.125 1.00 73.50 202 THR A C 1
ATOM 1615 O O . THR A 1 202 ? -14.705 -59.699 31.671 1.00 73.50 202 THR A O 1
ATOM 1618 N N . ARG A 1 203 ? -15.148 -57.497 31.797 1.00 65.06 203 ARG A N 1
ATOM 1619 C CA . ARG A 1 203 ? -14.746 -57.330 33.199 1.00 65.06 203 ARG A CA 1
ATOM 1620 C C . ARG A 1 203 ? -15.687 -58.026 34.185 1.00 65.06 203 ARG A C 1
ATOM 1622 O O . ARG A 1 203 ? -15.235 -58.414 35.259 1.00 65.06 203 ARG A O 1
ATOM 1629 N N . GLU A 1 204 ? -16.957 -58.202 33.826 1.00 68.81 204 GLU A N 1
ATOM 1630 C CA . GLU A 1 204 ? -17.931 -58.940 34.640 1.00 68.81 204 GLU A CA 1
ATOM 1631 C C . GLU A 1 204 ? -17.764 -60.458 34.514 1.00 68.81 204 GLU A C 1
ATOM 1633 O O . GLU A 1 204 ? -17.889 -61.161 35.514 1.00 68.81 204 GLU A O 1
ATOM 1638 N N . SER A 1 205 ? -17.384 -60.968 33.334 1.00 67.44 205 SER A N 1
ATOM 1639 C CA . SER A 1 205 ? -17.159 -62.413 33.142 1.00 67.44 205 SER A CA 1
ATOM 1640 C C . SER A 1 205 ? -15.950 -62.959 33.913 1.00 67.44 205 SER A C 1
ATOM 1642 O O . SER A 1 205 ? -15.963 -64.112 34.310 1.00 67.44 205 SER A O 1
ATOM 1644 N N . LYS A 1 206 ? -14.931 -62.125 34.176 1.00 61.66 206 LYS A N 1
ATOM 1645 C CA . LYS A 1 206 ? -13.737 -62.497 34.963 1.00 61.66 206 LYS A CA 1
ATOM 1646 C C . LYS A 1 206 ? -13.938 -62.429 36.484 1.00 61.66 206 LYS A C 1
ATOM 1648 O O . LYS A 1 206 ? -12.998 -62.703 37.222 1.00 61.66 206 LYS A O 1
ATOM 1653 N N . LYS A 1 207 ? -15.106 -61.979 36.954 1.00 58.28 207 LYS A N 1
ATOM 1654 C CA . LYS A 1 207 ? -15.435 -61.854 38.385 1.00 58.28 207 LYS A CA 1
ATOM 1655 C C . LYS A 1 207 ? -16.338 -62.974 38.915 1.00 58.28 207 LYS A C 1
ATOM 1657 O O . LYS A 1 207 ? -16.625 -62.968 40.109 1.00 58.28 207 LYS A O 1
ATOM 1662 N N . ARG A 1 208 ? -16.798 -63.876 38.050 1.00 51.19 208 ARG A N 1
ATOM 1663 C CA . ARG A 1 208 ? -17.433 -65.143 38.427 1.00 51.19 208 ARG A CA 1
ATOM 1664 C C . ARG A 1 208 ? -16.425 -66.264 38.245 1.00 51.19 208 ARG A C 1
ATOM 1666 O O . ARG A 1 208 ? -16.502 -67.211 39.047 1.00 51.19 208 ARG A O 1
#

pLDDT: mean 73.92, std 23.12, range [26.77, 97.56]

Radius of gyration: 30.51 Å; chains: 1; bounding box: 43×90×75 Å

Foldseek 3Di:
DCPPVVVVVVVVVVVVVVPPDPPPPCPPDPPQDEAEDPCLVVVLVPDQKFKKWWFFDQPVPQDQDDDPVSNVVSVVVSLVVQVVVQVVVVVVCPPPPFWAFDAGDSGHGMIIGGPVRVVVSNPDPGTRYMGGDDPPDPPPDDDPPVPVPPPPPDPPPPPPPDPDPDDDDPPPPPVVVVVVVVVVVVVVVVVVVVVVVVVVVVVVVVVD

Secondary structure (DSSP, 8-state):
--HHHHHHHHHHHHHHHTSS------------PPEE-THHHHHTTT-S-EEEEEEE---S-----SSHHHHHHHHHHHHHHHHHHHHHHHHTTTT-TTEEEEEEETTEEEEEE-HHHHHHHHT-TTEEEEEE------SS---TTSGGGS----------------------SSHHHHHHHHHHHHHHHHHHHHHHHHHHHHHHHTT-